Protein AF-0000000082330454 (afdb_homodimer)

Nearest PDB structures (foldseek):
  5wzf-assembly1_A  TM=9.463E-01  e=2.659E-10  Mycobacterium tuberculosis H37Rv
  5wz4-assembly1_B  TM=9.262E-01  e=2.659E-10  Mycobacterium tuberculosis H37Rv
  5x3t-assembly1_H  TM=8.405E-01  e=4.687E-08  Mycobacterium tuberculosis H37Rv
  1w8i-assembly1_A-2  TM=8.345E-01  e=9.159E-07  Archaeoglobus fulgidus DSM 4304
  5ecw-assembly1_B  TM=6.532E-01  e=2.114E-02  Shigella flexneri

Sequence (300 aa):
MSELGATPLFVDTGAFYAYYDESASRHDRAAAVFDAIASEGVQYRPLYTTTHVLAELSTLLARKRDHETAVRGLRRIRNSSAFSIVRPTEDEFEVACRQFERYDDREITLVDHLTAVLADERATDHVFAFDTDFQTLGFTLVPRDVDIDVMSELGATPLFVDTGAFYAYYDESASRHDRAAAVFDAIASEGVQYRPLYTTTHVLAELSTLLARKRDHETAVRGLRRIRNSSAFSIVRPTEDEFEVACRQFERYDDREITLVDHLTAVLADERATDHVFAFDTDFQTLGFTLVPRDVDIDV

Secondary structure (DSSP, 8-state):
-----PEEEEE-HHHHHHHH-TTSTTHHHHHHHHHHHHTTSS-EEEEEEEHHHHHHHHHHHHHHT-HHHHHHHHHHHHH-TTEEEE---HHHHHHHHHHHHH---TTS-HHHHHHHHHHHHTT--EEE-SSTHHHHTTPEEETTTS----/-----PEEEEE-HHHHHHHH-TTSTTHHHHHHHHHHHHTTSS-EEEEEEEHHHHHHHHHHHHHHT-HHHHHHHHHHHHH-TTEEEE---HHHHHHHHHHHHH---TTS-HHHHHHHHHHHHTT--EEE-SSTHHHHTTPEEETTTS----

Radius of gyration: 20.24 Å; Cα contacts (8 Å, |Δi|>4): 467; chains: 2; bounding box: 40×73×52 Å

Solvent-accessible surface area (backbone atoms only — not comparable to full-atom values): 16155 Å² total; per-residue (Å²): 124,80,80,78,62,57,41,40,30,36,50,40,41,59,32,52,45,20,44,69,35,76,82,39,94,48,11,69,62,35,43,39,52,52,50,32,40,74,70,62,72,37,60,60,31,58,32,33,35,35,58,65,39,52,44,52,33,37,45,50,32,33,71,77,68,31,58,68,57,17,44,51,51,52,50,53,53,74,69,33,87,61,44,46,75,44,72,75,48,74,67,51,46,50,53,12,53,52,48,42,60,72,45,88,44,88,84,55,41,48,64,54,37,34,50,49,47,55,28,55,76,63,76,28,55,34,34,30,36,78,66,65,57,50,44,77,73,71,34,46,33,36,59,80,73,44,91,58,100,104,124,81,81,77,63,57,40,40,29,35,51,38,40,59,32,52,46,20,43,70,34,75,82,38,94,48,12,69,60,35,43,40,51,52,48,32,41,72,70,62,72,37,60,60,30,59,32,30,35,34,59,67,39,52,43,51,33,37,46,50,34,34,71,75,69,30,58,68,57,18,43,50,50,52,50,53,52,72,70,32,87,64,44,46,74,42,70,77,47,73,66,49,46,51,53,13,51,51,48,43,59,70,45,88,44,89,85,54,41,48,66,55,37,34,52,50,47,54,28,55,76,63,75,28,54,34,32,31,37,79,66,64,57,50,45,77,74,72,31,44,32,36,60,82,71,45,92,58,101,103

Foldseek 3Di:
DPPPAAAEEEEALALLLLCLVVPRPCNVVSVLQVVCCVVVVHRHPQYEYEPVRLVVNLVCCCVVPRNVSNVVSSCCQVVDPSYDYDYDDPVLLVQLVVVVVVDPDPVQDSSNSSSVSVCVVVVHQEYAHDDCNSVVVVGQYPPPRDDDVD/DPPPAAAEEEEALALLLLCLVCPRPCNVVSVLQVVCCVVVVHRHPQYEYEPVRLVVNLVCCCVVPRNVSNVVSSCCQVVDPSYDYDYDDPVLLVQLVVVPVVDPDPVQDSSNSSSLSVCVVVVHQEYAHDDCNSVVVVGQYPPPRDDDVD

Organism: NCBI:txid2816475

pLDDT: mean 93.98, std 10.71, range [32.88, 98.94]

Structure (mmCIF, N/CA/C/O backbone):
data_AF-0000000082330454-model_v1
#
loop_
_entity.id
_entity.type
_entity.pdbx_description
1 polymer 'Type II toxin-antitoxin system VapC family toxin'
#
loop_
_atom_site.group_PDB
_atom_site.id
_atom_site.type_symbol
_atom_site.label_atom_id
_atom_site.label_alt_id
_atom_site.label_comp_id
_atom_site.label_asym_id
_atom_site.label_entity_id
_atom_site.label_seq_id
_atom_site.pdbx_PDB_ins_code
_atom_site.Cartn_x
_atom_site.Cartn_y
_atom_site.Cartn_z
_atom_site.occupancy
_atom_site.B_iso_or_equiv
_atom_site.auth_seq_id
_atom_site.auth_comp_id
_atom_site.auth_asym_id
_atom_site.auth_atom_id
_atom_site.pdbx_PDB_model_num
ATOM 1 N N . MET A 1 1 ? 8.766 42.094 1.706 1 32.91 1 MET A N 1
ATOM 2 C CA . MET A 1 1 ? 7.98 41.25 2.596 1 32.91 1 MET A CA 1
ATOM 3 C C . MET A 1 1 ? 8.047 39.781 2.16 1 32.91 1 MET A C 1
ATOM 5 O O . MET A 1 1 ? 7.656 39.438 1.042 1 32.91 1 MET A O 1
ATOM 9 N N . SER A 1 2 ? 8.977 39 2.352 1 38 2 SER A N 1
ATOM 10 C CA . SER A 1 2 ? 9.461 37.844 1.612 1 38 2 SER A CA 1
ATOM 11 C C . SER A 1 2 ? 8.312 36.906 1.24 1 38 2 SER A C 1
ATOM 13 O O . SER A 1 2 ? 7.5 36.531 2.092 1 38 2 SER A O 1
ATOM 15 N N . GLU A 1 3 ? 7.461 37.031 0.218 1 40.47 3 GLU A N 1
ATOM 16 C CA . GLU A 1 3 ? 6.168 36.5 -0.203 1 40.47 3 GLU A CA 1
ATOM 17 C C . GLU A 1 3 ? 5.996 35.031 0.226 1 40.47 3 GLU A C 1
ATOM 19 O O . GLU A 1 3 ? 6.582 34.125 -0.378 1 40.47 3 GLU A O 1
ATOM 24 N N . LEU A 1 4 ? 6.258 34.562 1.514 1 48.44 4 LEU A N 1
ATOM 25 C CA . LEU A 1 4 ? 6.586 33.312 2.166 1 48.44 4 LEU A CA 1
ATOM 26 C C . LEU A 1 4 ? 5.629 32.219 1.725 1 48.44 4 LEU A C 1
ATOM 28 O O . LEU A 1 4 ? 4.441 32.25 2.051 1 48.44 4 LEU A O 1
ATOM 32 N N . 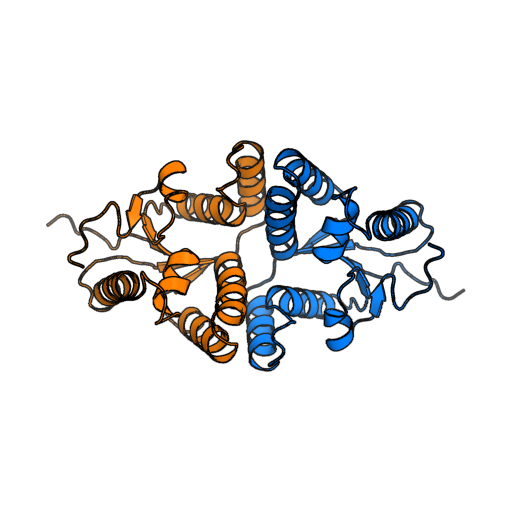GLY A 1 5 ? 5.609 31.891 0.44 1 68.81 5 GLY A N 1
ATOM 33 C CA . GLY A 1 5 ? 4.727 31.016 -0.311 1 68.81 5 GLY A CA 1
ATOM 34 C C . GLY A 1 5 ? 4.363 29.75 0.438 1 68.81 5 GLY A C 1
ATOM 35 O O . GLY A 1 5 ? 4.953 29.438 1.48 1 68.81 5 GLY A O 1
ATOM 36 N N . ALA A 1 6 ? 3.158 29.25 0.178 1 88.88 6 ALA A N 1
ATOM 37 C CA . ALA A 1 6 ? 2.645 28.047 0.817 1 88.88 6 ALA A CA 1
ATOM 38 C C . ALA A 1 6 ? 3.68 26.922 0.779 1 88.88 6 ALA A C 1
ATOM 40 O O . ALA A 1 6 ? 4.473 26.828 -0.16 1 88.88 6 ALA A O 1
ATOM 41 N N . THR A 1 7 ? 3.973 26.391 1.943 1 95 7 THR A N 1
ATOM 42 C CA . THR A 1 7 ? 4.906 25.281 2.102 1 95 7 THR A CA 1
ATOM 43 C C . THR A 1 7 ? 4.215 23.953 1.815 1 95 7 THR A C 1
ATOM 45 O O . THR A 1 7 ? 3.191 23.641 2.424 1 95 7 THR A O 1
ATOM 48 N N . PRO A 1 8 ? 4.742 23.203 0.806 1 97.69 8 PRO A N 1
ATOM 49 C CA . PRO A 1 8 ? 4.145 21.891 0.58 1 97.69 8 PRO A CA 1
ATOM 50 C C . PRO A 1 8 ? 4.328 20.953 1.769 1 97.69 8 PRO A C 1
ATOM 52 O O . PRO A 1 8 ? 5.316 21.047 2.498 1 97.69 8 PRO A O 1
ATOM 55 N N . LEU A 1 9 ? 3.369 20.062 1.979 1 98.5 9 LEU A N 1
ATOM 56 C CA . LEU A 1 9 ? 3.338 19.156 3.119 1 98.5 9 LEU A CA 1
ATOM 57 C C . LEU A 1 9 ? 2.852 17.766 2.699 1 98.5 9 LEU A C 1
ATOM 59 O O . LEU A 1 9 ? 1.809 17.641 2.051 1 98.5 9 LEU A O 1
ATOM 63 N N . PHE A 1 10 ? 3.627 16.766 3 1 98.88 10 PHE A N 1
ATOM 64 C CA . PHE A 1 10 ? 3.129 15.406 2.865 1 98.88 10 PHE A CA 1
ATOM 65 C C . PHE A 1 10 ? 2.48 14.93 4.16 1 98.88 10 PHE A C 1
ATOM 67 O O . PHE A 1 10 ? 2.99 15.203 5.25 1 98.88 10 PHE A O 1
ATOM 74 N N . VAL A 1 11 ? 1.367 14.266 4.074 1 98.88 11 VAL A N 1
ATOM 75 C CA . VAL A 1 11 ? 0.656 13.734 5.234 1 98.88 11 VAL A CA 1
ATOM 76 C C . VAL A 1 11 ? 0.749 12.211 5.242 1 98.88 11 VAL A C 1
ATOM 78 O O . VAL A 1 11 ? 0.395 11.555 4.262 1 98.88 11 VAL A O 1
ATOM 81 N N . ASP A 1 12 ? 1.249 11.688 6.316 1 98.62 12 ASP A N 1
ATOM 82 C CA . ASP A 1 12 ? 1.503 10.258 6.465 1 98.62 12 ASP A CA 1
ATOM 83 C C . ASP A 1 12 ? 0.289 9.539 7.051 1 98.62 12 ASP A C 1
ATOM 85 O O . ASP A 1 12 ? -0.668 10.188 7.484 1 98.62 12 ASP A O 1
ATOM 89 N N . THR A 1 13 ? 0.336 8.219 7.031 1 98.69 13 THR A N 1
ATOM 90 C CA . THR A 1 13 ? -0.744 7.371 7.527 1 98.69 13 THR A CA 1
ATOM 91 C C . THR A 1 13 ? -1.061 7.699 8.984 1 98.69 13 THR A C 1
ATOM 93 O O . THR A 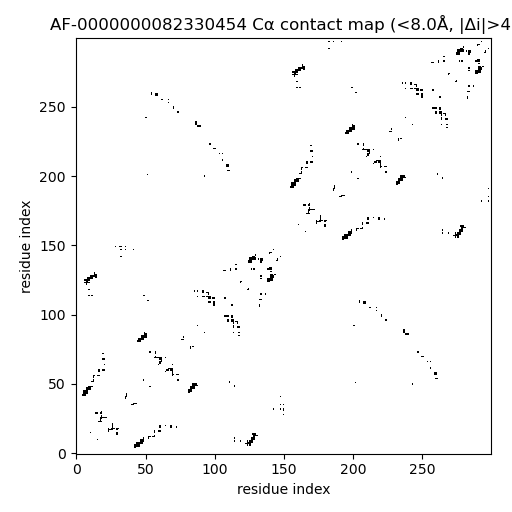1 13 ? -2.229 7.82 9.359 1 98.69 13 THR A O 1
ATOM 96 N N . GLY A 1 14 ? -0.052 7.867 9.797 1 98.19 14 GLY A N 1
ATOM 97 C CA . GLY A 1 14 ? -0.249 8.086 11.227 1 98.19 14 GLY A CA 1
ATOM 98 C C . GLY A 1 14 ? -0.996 9.367 11.531 1 98.19 14 GLY A C 1
ATOM 99 O O . GLY A 1 14 ? -1.793 9.422 12.469 1 98.19 14 GLY A O 1
ATOM 100 N N . ALA A 1 15 ? -0.695 10.398 10.805 1 98.56 15 ALA A N 1
ATOM 101 C CA . ALA A 1 15 ? -1.389 11.672 10.984 1 98.56 15 ALA A CA 1
ATOM 102 C C . ALA A 1 15 ? -2.873 11.539 10.648 1 98.56 15 ALA A C 1
ATOM 104 O O . ALA A 1 15 ? -3.729 12.008 11.406 1 98.56 15 ALA A O 1
ATOM 105 N N . PHE A 1 16 ? -3.162 10.898 9.523 1 98.81 16 PHE A N 1
ATOM 106 C CA . PHE A 1 16 ? -4.551 10.672 9.141 1 98.81 16 PHE A CA 1
ATOM 107 C C . PHE A 1 16 ? -5.262 9.805 10.172 1 98.81 16 PHE A C 1
ATOM 109 O O . PHE A 1 16 ? -6.383 10.117 10.578 1 98.81 16 PHE A O 1
ATOM 116 N N . 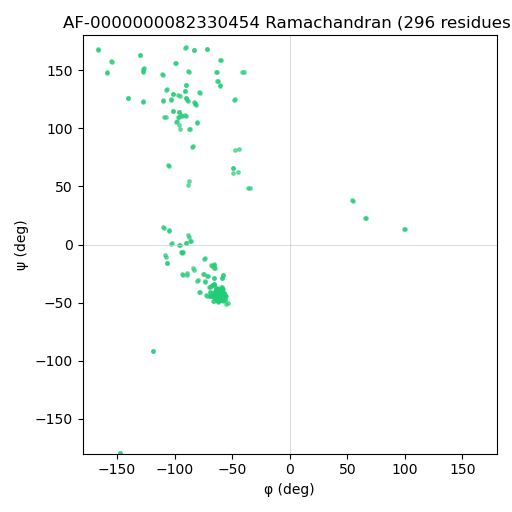TYR A 1 17 ? -4.609 8.688 10.555 1 98.75 17 TYR A N 1
ATOM 117 C CA . TYR A 1 17 ? -5.211 7.77 11.516 1 98.75 17 TYR A CA 1
ATOM 118 C C . TYR A 1 17 ? -5.562 8.492 12.805 1 98.75 17 TYR A C 1
ATOM 120 O O . TYR A 1 17 ? -6.668 8.336 13.336 1 98.75 17 TYR A O 1
ATOM 128 N N . ALA A 1 18 ? -4.609 9.289 13.312 1 98.5 18 ALA A N 1
ATOM 129 C CA . ALA A 1 18 ? -4.84 10.047 14.539 1 98.5 18 ALA A CA 1
ATOM 130 C C . ALA A 1 18 ? -6.031 10.992 14.383 1 98.5 18 ALA A C 1
ATOM 132 O O . ALA A 1 18 ? -6.789 11.203 15.328 1 98.5 18 ALA A O 1
ATOM 133 N N . TYR A 1 19 ? -6.195 11.555 13.242 1 98.62 19 TYR A N 1
ATOM 134 C CA . TYR A 1 19 ? -7.273 12.5 12.992 1 98.62 19 TYR A CA 1
ATOM 135 C C . TYR A 1 19 ? -8.617 11.781 12.93 1 98.62 19 TYR A C 1
ATOM 137 O O . TYR A 1 19 ? -9.586 12.211 13.57 1 98.62 19 TYR A O 1
ATOM 145 N N . TYR A 1 20 ? -8.695 10.641 12.242 1 98.44 20 TYR A N 1
ATOM 146 C CA . TYR A 1 20 ? -9.984 10.016 11.953 1 98.44 20 TYR A CA 1
ATOM 147 C C . TYR A 1 20 ? -10.391 9.055 13.062 1 98.44 20 TYR A C 1
ATOM 149 O O . TYR A 1 20 ? -11.562 8.688 13.18 1 98.44 20 TYR A O 1
ATOM 157 N N . ASP A 1 21 ? -9.406 8.539 13.789 1 97.94 21 ASP A N 1
ATOM 158 C CA . ASP A 1 21 ? -9.742 7.777 14.984 1 97.94 21 ASP A CA 1
ATOM 159 C C . ASP A 1 21 ? -9.875 8.695 16.203 1 97.94 21 ASP A C 1
ATOM 161 O O . ASP A 1 21 ? -8.898 8.953 16.906 1 97.94 21 ASP A O 1
ATOM 165 N N . GLU A 1 22 ? -11.023 9.023 16.547 1 96.62 22 GLU A N 1
ATOM 166 C CA . GLU A 1 22 ? -11.305 10 17.594 1 96.62 22 GLU A CA 1
ATOM 167 C C . GLU A 1 22 ? -10.844 9.484 18.969 1 96.62 22 GLU A C 1
ATOM 169 O O . GLU A 1 22 ? -10.703 10.258 19.906 1 96.62 22 GLU A O 1
ATOM 174 N N . SER A 1 23 ? -10.617 8.195 19.062 1 96.31 23 SER A N 1
ATOM 175 C CA . SER A 1 23 ? -10.195 7.617 20.344 1 96.31 23 SER A CA 1
ATOM 176 C C . SER A 1 23 ? -8.672 7.543 20.422 1 96.31 23 SER A C 1
ATOM 178 O O . SER A 1 23 ? -8.125 7.164 21.469 1 96.31 23 SER A O 1
ATOM 180 N N . ALA A 1 24 ? -8.023 7.863 19.328 1 95.31 24 ALA A N 1
ATOM 181 C CA . ALA A 1 24 ? -6.559 7.84 19.312 1 95.31 24 ALA A CA 1
ATOM 182 C C . ALA A 1 24 ? -5.984 8.852 20.297 1 95.31 24 ALA A C 1
ATOM 184 O O . ALA A 1 24 ? -6.512 9.953 20.453 1 95.31 24 ALA A O 1
ATOM 185 N N . SER A 1 25 ? -4.93 8.539 21 1 95.69 25 SER A N 1
ATOM 186 C CA . SER A 1 25 ? -4.289 9.391 22 1 95.69 25 SER A CA 1
ATOM 187 C C . SER A 1 25 ? -3.85 10.719 21.391 1 95.69 25 SER A C 1
ATOM 189 O O . SER A 1 25 ? -3.801 11.734 22.078 1 95.69 25 SER A O 1
ATOM 191 N N . ARG A 1 26 ? -3.586 10.719 20.078 1 96.5 26 ARG A N 1
ATOM 192 C CA . ARG A 1 26 ? -3.078 11.93 19.438 1 96.5 26 ARG A CA 1
ATOM 193 C C . ARG A 1 26 ? -4.168 12.609 18.609 1 96.5 26 ARG A C 1
ATOM 195 O O . ARG A 1 26 ? -3.877 13.477 17.781 1 96.5 26 ARG A O 1
ATOM 202 N N . HIS A 1 27 ? -5.359 12.234 18.75 1 98.12 27 HIS A N 1
ATOM 203 C CA . HIS A 1 27 ? -6.449 12.781 17.953 1 98.12 27 HIS A CA 1
ATOM 204 C C . HIS A 1 27 ? -6.504 14.305 18.062 1 98.12 27 HIS A C 1
ATOM 206 O O . HIS A 1 27 ? -6.551 15 17.047 1 98.12 27 HIS A O 1
ATOM 212 N N . ASP A 1 28 ? -6.5 14.805 19.297 1 97.25 28 ASP A N 1
ATOM 213 C CA . ASP A 1 28 ? -6.637 16.25 19.5 1 97.25 28 ASP A CA 1
ATOM 214 C C . ASP A 1 28 ? -5.504 17.016 18.828 1 97.25 28 ASP A C 1
ATOM 216 O O . ASP A 1 28 ? -5.73 18.078 18.25 1 97.25 28 ASP A O 1
ATOM 220 N N . ARG A 1 29 ? -4.32 16.453 18.906 1 96.62 29 ARG A N 1
ATOM 221 C CA . ARG A 1 29 ? -3.17 17.109 18.297 1 96.62 29 ARG A CA 1
ATOM 222 C C . ARG A 1 29 ? -3.279 17.094 16.781 1 96.62 29 ARG A C 1
ATOM 224 O O . ARG A 1 29 ? -3.002 18.094 16.125 1 96.62 29 ARG A O 1
ATOM 231 N N . ALA A 1 30 ? -3.652 15.992 16.188 1 98.06 30 ALA A N 1
ATOM 232 C CA . ALA A 1 30 ? -3.834 15.891 14.734 1 98.06 30 ALA A CA 1
ATOM 233 C C . ALA A 1 30 ? -4.918 16.844 14.25 1 98.06 30 ALA A C 1
ATOM 235 O O . ALA A 1 30 ? -4.742 17.531 13.242 1 98.06 30 ALA A O 1
ATOM 236 N N . ALA A 1 31 ? -6.027 16.922 14.977 1 97.75 31 ALA A N 1
ATOM 237 C CA . ALA A 1 31 ? -7.141 17.797 14.625 1 97.75 31 ALA A CA 1
ATOM 238 C C . ALA A 1 31 ? -6.715 19.266 14.648 1 97.75 31 ALA A C 1
ATOM 240 O O . ALA A 1 31 ? -7.086 20.031 13.773 1 97.75 31 ALA A O 1
ATOM 241 N N . ALA A 1 32 ? -5.988 19.609 15.617 1 96.75 32 ALA A N 1
ATOM 242 C CA . ALA A 1 32 ? -5.516 20.984 15.758 1 96.75 32 ALA A CA 1
ATOM 243 C C . ALA A 1 32 ? -4.648 21.391 14.57 1 96.75 32 ALA A C 1
ATOM 245 O O . ALA A 1 32 ? -4.742 22.516 14.07 1 96.75 32 ALA A O 1
ATOM 246 N N . VAL A 1 33 ? -3.783 20.469 14.094 1 97.12 33 VAL A N 1
ATOM 247 C CA . VAL A 1 33 ? -2.914 20.75 12.953 1 97.12 33 VAL A CA 1
ATOM 248 C C . VAL A 1 33 ? -3.756 20.938 11.695 1 97.12 33 VAL A C 1
ATOM 250 O O . VAL A 1 33 ? -3.59 21.922 10.961 1 97.12 33 VAL A O 1
ATOM 253 N N . PHE A 1 34 ? -4.676 20.031 11.453 1 97.12 34 PHE A N 1
ATOM 254 C CA . PHE A 1 34 ? -5.52 20.125 10.266 1 97.12 34 PHE A CA 1
ATOM 255 C C . PHE A 1 34 ? -6.391 21.375 10.32 1 97.12 34 PHE A C 1
ATOM 257 O O . PHE A 1 34 ? -6.633 22.016 9.297 1 97.12 34 PHE A O 1
ATOM 264 N N . ASP A 1 35 ? -6.883 21.703 11.531 1 95.38 35 ASP A N 1
ATOM 265 C CA . ASP A 1 35 ? -7.684 22.906 11.703 1 95.38 35 ASP A CA 1
ATOM 266 C C . ASP A 1 35 ? -6.859 24.156 11.398 1 95.38 35 ASP A C 1
ATOM 268 O O . ASP A 1 35 ? -7.355 25.109 10.781 1 95.38 35 ASP A O 1
ATOM 272 N N . ALA A 1 36 ? -5.656 24.156 11.875 1 94.69 36 ALA A N 1
ATOM 273 C CA . ALA A 1 36 ? -4.766 25.281 11.609 1 94.69 36 ALA A CA 1
ATOM 274 C C . ALA A 1 36 ? -4.496 25.438 10.117 1 94.69 36 ALA A C 1
ATOM 276 O O . ALA A 1 36 ? -4.43 26.547 9.602 1 94.69 36 ALA A O 1
ATOM 277 N N . ILE A 1 37 ? -4.32 24.328 9.438 1 94.5 37 ILE A N 1
ATOM 278 C CA . ILE A 1 37 ? -4.098 24.344 7.992 1 94.5 37 ILE A CA 1
ATOM 279 C C . ILE A 1 37 ? -5.344 24.859 7.281 1 94.5 37 ILE A C 1
ATOM 281 O O . ILE A 1 37 ? -5.25 25.719 6.406 1 94.5 37 ILE A O 1
ATOM 285 N N . ALA A 1 38 ? -6.484 24.391 7.668 1 92.88 38 ALA A N 1
ATOM 286 C CA . ALA A 1 38 ? -7.75 24.703 7.016 1 92.88 38 ALA A CA 1
ATOM 287 C C . ALA A 1 38 ? -8.117 26.172 7.23 1 92.88 38 ALA A C 1
ATOM 289 O O . ALA A 1 38 ? -8.695 26.812 6.344 1 92.88 38 ALA A O 1
ATOM 290 N N . SER A 1 39 ? -7.809 26.719 8.359 1 89.94 39 SER A N 1
ATOM 291 C CA . SER A 1 39 ? -8.164 28.078 8.711 1 89.94 39 SER A CA 1
ATOM 292 C C . SER A 1 39 ? -7.125 29.078 8.195 1 89.94 39 SER A C 1
ATOM 294 O O . SER A 1 39 ? -7.23 30.281 8.445 1 89.94 39 SER A O 1
ATOM 296 N N . GLU A 1 40 ? -6.184 28.594 7.523 1 82.69 40 GLU A N 1
ATOM 297 C CA . GLU A 1 40 ? -5.098 29.406 6.973 1 82.69 40 GLU A CA 1
ATOM 298 C C . GLU A 1 40 ? -4.25 30.016 8.086 1 82.69 40 GLU A C 1
ATOM 300 O O . GLU A 1 40 ? -3.617 31.047 7.887 1 82.69 40 GLU A O 1
ATOM 305 N N . GLY A 1 41 ? -4.34 29.344 9.227 1 80.38 41 GLY A N 1
ATOM 306 C CA . GLY A 1 41 ? -3.418 29.703 10.289 1 80.38 41 GLY A CA 1
ATOM 307 C C . GLY A 1 41 ? -1.972 29.391 9.961 1 80.38 41 GLY A C 1
ATOM 308 O O . GLY A 1 41 ? -1.056 30.031 10.477 1 80.38 41 GLY A O 1
ATOM 309 N N . VAL A 1 42 ? -1.817 28.312 9.258 1 84.69 42 VAL A N 1
ATOM 310 C CA . VAL A 1 42 ? -0.527 27.953 8.68 1 84.69 42 VAL A CA 1
ATOM 311 C C . VAL A 1 42 ? -0.68 27.703 7.18 1 84.69 42 VAL A C 1
ATOM 313 O O . VAL A 1 42 ? -1.73 27.234 6.727 1 84.69 42 VAL A O 1
ATOM 316 N N . GLN A 1 43 ? 0.438 27.969 6.527 1 90.56 43 GLN A N 1
ATOM 317 C CA . GLN A 1 43 ? 0.33 27.953 5.07 1 90.56 43 GLN A CA 1
ATOM 318 C C . GLN A 1 43 ? 0.979 26.688 4.488 1 90.56 43 GLN A C 1
ATOM 320 O O . GLN A 1 43 ? 1.968 26.781 3.758 1 90.56 43 GLN A O 1
ATOM 325 N N . TYR A 1 44 ? 0.359 25.594 4.762 1 94.75 44 TYR A N 1
ATOM 326 C CA . TYR A 1 44 ? 0.775 24.359 4.117 1 94.75 44 TYR A CA 1
ATOM 327 C C . TYR A 1 44 ? -0.094 24.062 2.902 1 94.75 44 TYR A C 1
ATOM 329 O O . TYR A 1 44 ? -1.277 23.75 3.041 1 94.75 44 TYR A O 1
ATOM 337 N N . ARG A 1 45 ? 0.625 24.234 1.81 1 94.62 45 ARG A N 1
ATOM 338 C CA . ARG A 1 45 ? 0.007 23.969 0.516 1 94.62 45 ARG A CA 1
ATOM 339 C C . ARG A 1 45 ? 1.064 23.703 -0.551 1 94.62 45 ARG A C 1
ATOM 341 O O . ARG A 1 45 ? 2.143 24.297 -0.524 1 94.62 45 ARG A O 1
ATOM 348 N N . PRO A 1 46 ? 0.698 22.891 -1.432 1 95.56 46 PRO A N 1
ATOM 349 C CA . PRO A 1 46 ? -0.349 21.859 -1.429 1 95.56 46 PRO A CA 1
ATOM 350 C C . PRO A 1 46 ? -0.136 20.797 -0.35 1 95.56 46 PRO A C 1
ATOM 352 O O . PRO A 1 46 ? 0.964 20.688 0.195 1 95.56 46 PRO A O 1
ATOM 355 N N . LEU A 1 47 ? -1.222 20.109 0.015 1 98.25 47 LEU A N 1
ATOM 356 C CA . LEU A 1 47 ? -1.137 18.891 0.811 1 98.25 47 LEU A CA 1
ATOM 357 C C . LEU A 1 47 ? -1.019 17.656 -0.087 1 98.25 47 LEU A C 1
ATOM 359 O O . LEU A 1 47 ? -1.818 17.484 -1.008 1 98.25 47 LEU A O 1
ATOM 363 N N . TYR A 1 48 ? 0.019 16.859 0.181 1 98.81 48 TYR A N 1
ATOM 364 C CA . TYR A 1 48 ? 0.24 15.633 -0.586 1 98.81 48 TYR A CA 1
ATOM 365 C C . TYR A 1 48 ? -0.014 14.398 0.269 1 98.81 48 TYR A C 1
ATOM 367 O O . TYR A 1 48 ? 0.204 14.422 1.482 1 98.81 48 TYR A O 1
ATOM 375 N N . THR A 1 49 ? -0.465 13.43 -0.28 1 98.81 49 THR A N 1
ATOM 376 C CA . THR A 1 49 ? -0.422 12.062 0.21 1 98.81 49 THR A CA 1
ATOM 377 C C . THR A 1 49 ? -0.319 11.0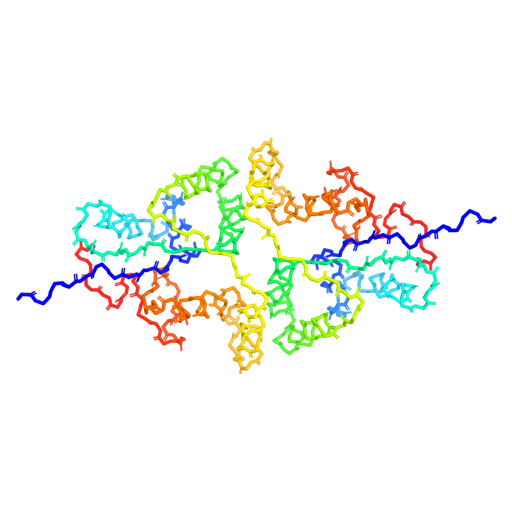78 -0.951 1 98.81 49 THR A C 1
ATOM 379 O O . THR A 1 49 ? -0.13 11.477 -2.1 1 98.81 49 THR A O 1
ATOM 382 N N . THR A 1 50 ? -0.279 9.805 -0.674 1 98.88 50 THR A N 1
ATOM 383 C CA . THR A 1 50 ? -0.077 8.836 -1.74 1 98.88 50 THR A CA 1
ATOM 384 C C . THR A 1 50 ? -1.127 7.727 -1.667 1 98.88 50 THR A C 1
ATOM 386 O O . THR A 1 50 ? -1.75 7.523 -0.624 1 98.88 50 THR A O 1
ATOM 389 N N . THR A 1 51 ? -1.265 7.008 -2.746 1 98.88 51 THR A N 1
ATOM 390 C CA . THR A 1 51 ? -2.203 5.891 -2.781 1 98.88 51 THR A CA 1
ATOM 391 C C . THR A 1 51 ? -1.769 4.789 -1.818 1 98.88 51 THR A C 1
ATOM 393 O O . THR A 1 51 ? -2.607 4.082 -1.256 1 98.88 51 THR A O 1
ATOM 396 N N . HIS A 1 52 ? -0.457 4.656 -1.559 1 98.94 52 HIS A N 1
ATOM 397 C CA . HIS A 1 52 ? 0.021 3.674 -0.594 1 98.94 52 HIS A CA 1
ATOM 398 C C . HIS A 1 52 ? -0.368 4.062 0.829 1 98.94 52 HIS A C 1
ATOM 400 O O . HIS A 1 52 ? -0.771 3.211 1.622 1 98.94 52 HIS A O 1
ATOM 406 N N . VAL A 1 53 ? -0.258 5.359 1.15 1 98.88 53 VAL A N 1
ATOM 407 C CA . VAL A 1 53 ? -0.646 5.859 2.465 1 98.88 53 VAL A CA 1
ATOM 408 C C . VAL A 1 53 ? -2.145 5.656 2.674 1 98.88 53 VAL A C 1
ATOM 410 O O . VAL A 1 53 ? -2.578 5.242 3.752 1 98.88 53 VAL A O 1
ATOM 413 N N . LEU A 1 54 ? -2.926 5.879 1.632 1 98.94 54 LEU A N 1
ATOM 414 C CA . LEU A 1 54 ? -4.371 5.734 1.747 1 98.94 54 LEU A CA 1
ATOM 415 C C . LEU A 1 54 ? -4.762 4.27 1.918 1 98.94 54 LEU A C 1
ATOM 417 O O . LEU A 1 54 ? -5.711 3.955 2.637 1 98.94 54 LEU A O 1
ATOM 421 N N . ALA A 1 55 ? -4.031 3.359 1.241 1 98.81 55 ALA A N 1
ATOM 422 C CA . ALA A 1 55 ? -4.289 1.933 1.42 1 98.81 55 ALA A CA 1
ATOM 423 C C . ALA A 1 55 ? -3.99 1.497 2.852 1 98.81 55 ALA A C 1
ATOM 425 O O . ALA A 1 55 ? -4.77 0.76 3.459 1 98.81 55 ALA A O 1
ATOM 426 N N . GLU A 1 56 ? -2.889 1.979 3.428 1 98.56 56 GLU A N 1
ATOM 427 C CA . GLU A 1 56 ? -2.551 1.694 4.82 1 98.56 56 GLU A CA 1
ATOM 428 C C . GLU A 1 56 ? -3.602 2.258 5.77 1 98.56 56 GLU A C 1
ATOM 430 O O . GLU A 1 56 ? -4.008 1.589 6.723 1 98.56 56 GLU A O 1
ATOM 435 N N . LEU A 1 57 ? -4.027 3.449 5.523 1 98.69 57 LEU A N 1
ATOM 436 C CA . LEU A 1 57 ? -5.012 4.121 6.363 1 98.69 57 LEU A CA 1
ATOM 437 C C . LEU A 1 57 ? -6.316 3.33 6.418 1 98.69 57 LEU A C 1
ATOM 439 O O . LEU A 1 57 ? -6.879 3.125 7.496 1 98.69 57 LEU A O 1
ATOM 443 N N . SER A 1 58 ? -6.777 2.922 5.234 1 98.25 58 SER A N 1
ATOM 444 C CA . SER A 1 58 ? -8.039 2.201 5.148 1 98.25 58 SER A CA 1
ATOM 445 C C . SER A 1 58 ? -8.008 0.925 5.984 1 98.25 58 SER A C 1
ATOM 447 O O . SER A 1 58 ? -8.953 0.632 6.719 1 98.25 58 SER A O 1
ATOM 449 N N . THR A 1 59 ? -6.914 0.197 5.871 1 97.06 59 THR A N 1
ATOM 450 C CA . THR A 1 59 ? -6.766 -1.047 6.621 1 97.06 59 THR A CA 1
ATOM 451 C C . THR A 1 59 ? -6.691 -0.77 8.117 1 97.06 59 THR A C 1
ATOM 453 O O . THR A 1 59 ? -7.332 -1.46 8.914 1 97.06 59 THR A O 1
ATOM 456 N N . LEU A 1 60 ? -5.918 0.208 8.5 1 97.12 60 LEU A N 1
ATOM 457 C CA . LEU A 1 60 ? -5.73 0.551 9.906 1 97.12 60 LEU A CA 1
ATOM 458 C C . LEU A 1 60 ? -7.047 0.985 10.539 1 97.12 60 LEU A C 1
ATOM 460 O O . LEU A 1 60 ? -7.398 0.52 11.625 1 97.12 60 LEU A O 1
ATOM 464 N N . LEU A 1 61 ? -7.781 1.899 9.891 1 97.81 61 LEU A N 1
ATOM 465 C CA . LEU A 1 61 ? -9.055 2.381 10.414 1 97.81 61 LEU A CA 1
ATOM 466 C C . LEU A 1 61 ? -10.078 1.253 10.477 1 97.81 61 LEU A C 1
ATOM 468 O O . LEU A 1 61 ? -10.828 1.142 11.453 1 97.81 61 LEU A O 1
ATOM 472 N N . ALA A 1 62 ? -10.094 0.412 9.398 1 96.88 62 ALA A N 1
ATOM 473 C CA . ALA A 1 62 ? -11.055 -0.691 9.391 1 96.88 62 ALA A CA 1
ATOM 474 C C . ALA A 1 62 ? -10.789 -1.663 10.531 1 96.88 62 ALA A C 1
ATOM 476 O O . ALA A 1 62 ? -11.719 -2.16 11.164 1 96.88 62 ALA A O 1
ATOM 477 N N . ARG A 1 63 ? -9.555 -1.921 10.82 1 95.25 63 ARG A N 1
ATOM 478 C CA . ARG A 1 63 ? -9.164 -2.904 11.828 1 95.25 63 ARG A CA 1
ATOM 479 C C . ARG A 1 63 ? -9.312 -2.334 13.234 1 95.25 63 ARG A C 1
ATOM 481 O O . ARG A 1 63 ? -9.766 -3.031 14.148 1 95.25 63 ARG A O 1
ATOM 488 N N . LYS A 1 64 ? -8.953 -1.098 13.453 1 96.44 64 LYS A N 1
ATOM 489 C CA . LYS A 1 64 ? -8.867 -0.529 14.797 1 96.44 64 LYS A CA 1
ATOM 490 C C . LYS A 1 64 ? -10.172 0.165 15.188 1 96.44 64 LYS A C 1
ATOM 492 O O . LYS A 1 64 ? -10.445 0.358 16.375 1 96.44 64 LYS A O 1
ATOM 497 N N . ARG A 1 65 ? -10.914 0.618 14.211 1 96.12 65 ARG A N 1
ATOM 498 C CA . ARG A 1 65 ? -12.211 1.249 14.469 1 96.12 65 ARG A CA 1
ATOM 499 C C . ARG A 1 65 ? -13.336 0.47 13.805 1 96.12 65 ARG A C 1
ATOM 501 O O . ARG A 1 65 ? -13.773 -0.566 14.312 1 96.12 65 ARG A O 1
ATOM 508 N N . ASP A 1 66 ? -13.664 0.844 12.578 1 96 66 ASP A N 1
ATOM 509 C CA . ASP A 1 66 ? -14.688 0.143 11.812 1 96 66 ASP A CA 1
ATOM 510 C C . ASP A 1 66 ? -14.648 0.556 10.336 1 96 66 ASP A C 1
ATOM 512 O O . ASP A 1 66 ? -13.953 1.501 9.969 1 96 66 ASP A O 1
ATOM 516 N N . HIS A 1 67 ? -15.359 -0.208 9.562 1 96.81 67 HIS A N 1
ATOM 517 C CA . HIS A 1 67 ? -15.422 0.002 8.117 1 96.81 67 HIS A CA 1
ATOM 518 C C . HIS A 1 67 ? -15.992 1.376 7.785 1 96.81 67 HIS A C 1
ATOM 520 O O . HIS A 1 67 ? -15.516 2.045 6.867 1 96.81 67 HIS A O 1
ATOM 526 N N . GLU A 1 68 ? -16.969 1.796 8.477 1 96.56 68 GLU A N 1
ATOM 527 C CA . GLU A 1 68 ? -17.609 3.084 8.219 1 96.56 68 GLU A CA 1
ATOM 528 C C . GLU A 1 68 ? -16.609 4.234 8.383 1 96.56 68 GLU A C 1
ATOM 530 O O . GLU A 1 68 ? -16.594 5.156 7.566 1 96.56 68 GLU A O 1
ATOM 535 N N . THR A 1 69 ? -15.781 4.195 9.422 1 97.38 69 THR A N 1
ATOM 536 C CA . THR A 1 69 ? -14.766 5.219 9.648 1 97.38 69 THR A CA 1
ATOM 537 C C . THR A 1 69 ? -13.734 5.223 8.531 1 97.38 69 THR A C 1
ATOM 539 O O . THR A 1 69 ? -13.312 6.285 8.07 1 97.38 69 THR A O 1
ATOM 542 N N . ALA A 1 70 ? -13.305 4.02 8.125 1 98.12 70 ALA A N 1
ATOM 543 C CA . ALA A 1 70 ? -12.344 3.893 7.027 1 98.12 70 ALA A CA 1
ATOM 544 C C . ALA A 1 70 ? -12.898 4.504 5.742 1 98.12 70 ALA A C 1
ATOM 546 O O . ALA A 1 70 ? -12.2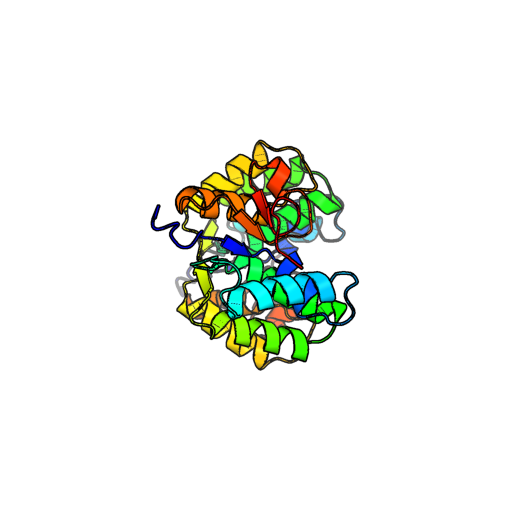11 5.273 5.066 1 98.12 70 ALA A O 1
ATOM 547 N N . VAL A 1 71 ? -14.172 4.203 5.43 1 97.81 71 VAL A N 1
ATOM 548 C CA . VAL A 1 71 ? -14.82 4.691 4.223 1 97.81 71 VAL A CA 1
ATOM 549 C C . VAL A 1 71 ? -14.938 6.215 4.273 1 97.81 71 VAL A C 1
ATOM 551 O O . VAL A 1 71 ? -14.641 6.902 3.295 1 97.81 71 VAL A O 1
ATOM 554 N N . ARG A 1 72 ? -15.344 6.73 5.367 1 97.62 72 ARG A N 1
ATOM 555 C CA . ARG A 1 72 ? -15.5 8.172 5.543 1 97.62 72 ARG A CA 1
ATOM 556 C C . ARG A 1 72 ? -14.164 8.891 5.371 1 97.62 72 ARG A C 1
ATOM 558 O O . ARG A 1 72 ? -14.086 9.906 4.68 1 97.62 72 ARG A O 1
ATOM 565 N N . GLY A 1 73 ? -13.109 8.383 6.031 1 98.19 73 GLY A N 1
ATOM 566 C CA . GLY A 1 73 ? -11.781 8.969 5.895 1 98.19 73 GLY A CA 1
ATOM 567 C C . GLY A 1 73 ? -11.289 8.992 4.461 1 98.19 73 GLY A C 1
ATOM 568 O O . GLY A 1 73 ? -10.852 10.039 3.965 1 98.19 73 GLY A O 1
ATOM 569 N N . LEU A 1 74 ? -11.398 7.875 3.779 1 98.44 74 LEU A N 1
ATOM 570 C CA . LEU A 1 74 ? -10.953 7.766 2.395 1 98.44 74 LEU A CA 1
ATOM 571 C C . LEU A 1 74 ? -11.719 8.734 1.499 1 98.44 74 LEU A C 1
ATOM 573 O O . LEU A 1 74 ? -11.125 9.43 0.678 1 98.44 74 LEU A O 1
ATOM 577 N N . ARG A 1 75 ? -12.984 8.766 1.662 1 98 75 ARG A N 1
ATOM 578 C CA . ARG A 1 75 ? -13.828 9.625 0.84 1 98 75 ARG A CA 1
ATOM 579 C C . ARG A 1 75 ? -13.492 11.094 1.05 1 98 75 ARG A C 1
ATOM 581 O O . ARG A 1 75 ? -13.398 11.859 0.087 1 98 75 ARG A O 1
ATOM 588 N N . ARG A 1 76 ? -13.328 11.492 2.25 1 98.12 76 ARG A N 1
ATOM 589 C CA . ARG A 1 76 ? -13.047 12.891 2.566 1 98.12 76 ARG A CA 1
ATOM 590 C C . ARG A 1 76 ? -11.703 13.32 1.977 1 98.12 76 ARG A C 1
ATOM 592 O O . ARG A 1 76 ? -11.594 14.414 1.419 1 98.12 76 ARG A O 1
ATOM 599 N N . ILE A 1 77 ? -10.727 12.477 2.076 1 98.5 77 ILE A N 1
ATOM 600 C CA . ILE A 1 77 ? -9.398 12.812 1.56 1 98.5 77 ILE A CA 1
ATOM 601 C C . ILE A 1 77 ? -9.438 12.859 0.034 1 98.5 77 ILE A C 1
ATOM 603 O O . ILE A 1 77 ? -8.945 13.812 -0.575 1 98.5 77 ILE A O 1
ATOM 607 N N . ARG A 1 78 ? -10.086 11.875 -0.571 1 98.25 78 ARG A N 1
ATOM 608 C CA . ARG A 1 78 ? -10.07 11.75 -2.025 1 98.25 78 ARG A CA 1
ATOM 609 C C . ARG A 1 78 ? -10.914 12.836 -2.676 1 98.25 78 ARG A C 1
ATOM 611 O O . ARG A 1 78 ? -10.641 13.25 -3.803 1 98.25 78 ARG A O 1
ATOM 618 N N . ASN A 1 79 ? -11.875 13.312 -1.978 1 97.25 79 ASN A N 1
ATOM 619 C CA . ASN A 1 79 ? -12.773 14.312 -2.547 1 97.25 79 ASN A CA 1
ATOM 620 C C . ASN A 1 79 ? -12.32 15.727 -2.215 1 97.25 79 ASN A C 1
ATOM 622 O O . ASN A 1 79 ? -12.898 16.703 -2.699 1 97.25 79 ASN A O 1
ATOM 626 N N . SER A 1 80 ? -11.336 15.844 -1.392 1 96.62 80 SER A N 1
ATOM 627 C CA . SER A 1 80 ? -10.844 17.156 -0.995 1 96.62 80 SER A CA 1
ATOM 628 C C . SER A 1 80 ? -9.969 17.781 -2.08 1 96.62 80 SER A C 1
ATOM 630 O O . SER A 1 80 ? -9.062 17.125 -2.598 1 96.62 80 SER A O 1
ATOM 632 N N . SER A 1 81 ? -10.172 19 -2.48 1 95.19 81 SER A N 1
ATOM 633 C CA . SER A 1 81 ? -9.328 19.719 -3.424 1 95.19 81 SER A CA 1
ATOM 634 C C . SER A 1 81 ? -8.016 20.141 -2.777 1 95.19 81 SER A C 1
ATOM 636 O O . SER A 1 81 ? -7.074 20.547 -3.471 1 95.19 81 SER A O 1
ATOM 638 N N . ALA A 1 82 ? -7.922 20.031 -1.468 1 94.31 82 ALA A N 1
ATOM 639 C CA . ALA A 1 82 ? -6.711 20.422 -0.745 1 94.31 82 ALA A CA 1
ATOM 640 C C . ALA A 1 82 ? -5.609 19.375 -0.925 1 94.31 82 ALA A C 1
ATOM 642 O O . ALA A 1 82 ? -4.422 19.703 -0.828 1 94.31 82 ALA A O 1
ATOM 643 N N . PHE A 1 83 ? -6.027 18.172 -1.188 1 97.69 83 PHE A N 1
ATOM 644 C CA . PHE A 1 83 ? -5.062 17.078 -1.235 1 97.69 83 PHE A CA 1
ATOM 645 C C . PHE A 1 83 ? -4.719 16.719 -2.676 1 97.69 83 PHE A C 1
ATOM 647 O O . PHE A 1 83 ? -5.609 16.594 -3.52 1 97.69 83 PHE A O 1
ATOM 654 N N . SER A 1 84 ? -3.527 16.656 -2.924 1 98.06 84 SER A N 1
ATOM 655 C CA . SER A 1 84 ? -3.012 15.984 -4.109 1 98.06 84 SER A CA 1
ATOM 656 C C . SER A 1 84 ? -2.586 14.555 -3.789 1 98.06 84 SER A C 1
ATOM 658 O O . SER A 1 84 ? -1.607 14.344 -3.068 1 98.06 84 SER A O 1
ATOM 660 N N . ILE A 1 85 ? -3.227 13.57 -4.316 1 98.62 85 ILE A N 1
ATOM 661 C CA . ILE A 1 85 ? -2.91 12.164 -4.086 1 98.62 85 ILE A CA 1
ATOM 662 C C . ILE A 1 85 ? -1.923 11.68 -5.145 1 98.62 85 ILE A C 1
ATOM 664 O O . ILE A 1 85 ? -2.281 11.531 -6.316 1 98.62 85 ILE A O 1
ATOM 668 N N . VAL A 1 86 ? -0.736 11.406 -4.75 1 98.62 86 VAL A N 1
ATOM 669 C CA . VAL A 1 86 ? 0.359 11.094 -5.664 1 98.62 86 VAL A CA 1
ATOM 670 C C . VAL A 1 86 ? 0.423 9.586 -5.902 1 98.62 86 VAL A C 1
ATOM 672 O O . VAL A 1 86 ? 0.303 8.797 -4.961 1 98.62 86 VAL A O 1
ATOM 675 N N . ARG A 1 87 ? 0.527 9.18 -7.133 1 98.31 87 ARG A N 1
ATOM 676 C CA . ARG A 1 87 ? 0.821 7.809 -7.547 1 98.31 87 ARG A CA 1
ATOM 677 C C . ARG A 1 87 ? 2.283 7.664 -7.961 1 98.31 87 ARG A C 1
ATOM 679 O O . ARG A 1 87 ? 2.719 8.266 -8.945 1 98.31 87 ARG A O 1
ATOM 686 N N . PRO A 1 88 ? 3.012 6.859 -7.176 1 98.62 88 PRO A N 1
ATOM 687 C CA . PRO A 1 88 ? 4.43 6.738 -7.516 1 98.62 88 PRO A CA 1
ATOM 688 C C . PRO A 1 88 ? 4.652 6.18 -8.922 1 98.62 88 PRO A C 1
ATOM 690 O O . PRO A 1 88 ? 3.938 5.273 -9.352 1 98.62 88 PRO A O 1
ATOM 693 N N . THR A 1 89 ? 5.598 6.785 -9.672 1 98.25 89 THR A N 1
ATOM 694 C CA . THR A 1 89 ? 6.043 6.203 -10.938 1 98.25 89 THR A CA 1
ATOM 695 C C . THR A 1 89 ? 6.887 4.957 -10.688 1 98.25 89 THR A C 1
ATOM 697 O O . THR A 1 89 ? 7.246 4.66 -9.547 1 98.25 89 THR A O 1
ATOM 700 N N . GLU A 1 90 ? 7.125 4.234 -11.797 1 97.56 90 GLU A N 1
ATOM 701 C CA . GLU A 1 90 ? 8.008 3.074 -11.695 1 97.56 90 GLU A CA 1
ATOM 702 C C . GLU A 1 90 ? 9.375 3.471 -11.156 1 97.56 90 GLU A C 1
ATOM 704 O O . GLU A 1 90 ? 9.93 2.787 -10.289 1 97.56 90 GLU A O 1
ATOM 709 N N . ASP A 1 91 ? 9.883 4.602 -11.656 1 98.12 91 ASP A N 1
ATOM 710 C CA . ASP A 1 91 ? 11.203 5.07 -11.227 1 98.12 91 ASP A CA 1
ATOM 711 C C . ASP A 1 91 ? 11.195 5.461 -9.75 1 98.12 91 ASP A C 1
ATOM 713 O O . ASP A 1 91 ? 12.133 5.145 -9.023 1 98.12 91 ASP A O 1
ATOM 717 N N . GLU A 1 92 ? 10.227 6.148 -9.32 1 98.69 92 GLU A N 1
ATOM 718 C CA . GLU A 1 92 ? 10.117 6.562 -7.922 1 98.69 92 GLU A CA 1
ATOM 719 C C . GLU A 1 92 ? 10.023 5.355 -6.992 1 98.69 92 GLU A C 1
ATOM 721 O O . GLU A 1 92 ? 10.625 5.348 -5.914 1 98.69 92 GLU A O 1
ATOM 726 N N . PHE A 1 93 ? 9.289 4.316 -7.402 1 98.69 93 PHE A N 1
ATOM 727 C CA . PHE A 1 93 ? 9.18 3.092 -6.617 1 98.69 93 PHE A CA 1
ATOM 728 C C . PHE A 1 93 ? 10.523 2.379 -6.543 1 98.69 93 PHE A C 1
ATOM 730 O O . PHE A 1 93 ? 10.914 1.878 -5.484 1 98.69 93 PHE A O 1
ATOM 737 N N . GLU A 1 94 ? 11.211 2.34 -7.66 1 98.25 94 GLU A N 1
ATOM 738 C CA . GLU A 1 94 ? 12.523 1.704 -7.699 1 98.25 94 GLU A CA 1
ATOM 739 C C . GLU A 1 94 ? 13.5 2.404 -6.762 1 98.25 94 GLU A C 1
ATOM 741 O O . GLU A 1 94 ? 14.266 1.746 -6.051 1 98.25 94 GLU A O 1
ATOM 746 N N . VAL A 1 95 ? 13.492 3.727 -6.766 1 98.38 95 VAL A N 1
ATOM 747 C CA . VAL A 1 95 ? 14.375 4.492 -5.891 1 98.38 95 VAL A CA 1
ATOM 748 C C . VAL A 1 95 ? 14.031 4.203 -4.43 1 98.38 95 VAL A C 1
ATOM 750 O O . VAL A 1 95 ? 14.93 4.035 -3.602 1 98.38 95 VAL A O 1
ATOM 753 N N . ALA A 1 96 ? 12.75 4.125 -4.113 1 98.56 96 ALA A N 1
ATOM 754 C CA . ALA A 1 96 ? 12.328 3.824 -2.746 1 98.56 96 ALA A CA 1
ATOM 755 C C . ALA A 1 96 ? 12.797 2.434 -2.324 1 98.56 96 ALA A C 1
ATOM 757 O O . ALA A 1 96 ? 13.227 2.234 -1.188 1 98.56 96 ALA A O 1
ATOM 758 N N . CYS A 1 97 ? 12.703 1.437 -3.246 1 98.38 97 CYS A N 1
ATOM 759 C CA . CYS A 1 97 ? 13.172 0.087 -2.947 1 98.38 97 CYS A CA 1
ATOM 760 C C . CYS A 1 97 ? 14.672 0.078 -2.668 1 98.38 97 CYS A C 1
ATOM 762 O O . CYS A 1 97 ? 15.133 -0.611 -1.757 1 98.38 97 CYS A O 1
ATOM 764 N N . ARG A 1 98 ? 15.398 0.864 -3.445 1 97.75 98 ARG A N 1
ATOM 765 C CA . ARG A 1 98 ? 16.844 0.938 -3.229 1 97.75 98 ARG A CA 1
ATOM 766 C C . ARG A 1 98 ? 17.156 1.567 -1.877 1 97.75 98 ARG A C 1
ATOM 768 O O . ARG A 1 98 ? 18.078 1.13 -1.186 1 97.75 98 ARG A O 1
ATOM 775 N N . GLN A 1 99 ? 16.453 2.592 -1.515 1 96.94 99 GLN A N 1
ATOM 776 C CA . GLN A 1 99 ? 16.641 3.205 -0.204 1 96.94 99 GLN A CA 1
ATOM 777 C C . GLN A 1 99 ? 16.281 2.23 0.916 1 96.94 99 GLN A C 1
ATOM 779 O O . GLN A 1 99 ? 17.016 2.127 1.906 1 96.94 99 GLN A O 1
ATOM 784 N N . PHE A 1 100 ? 15.188 1.527 0.773 1 97.62 100 PHE A N 1
ATOM 785 C CA . PHE A 1 100 ? 14.781 0.514 1.74 1 97.62 100 PHE A CA 1
ATOM 786 C C . PHE A 1 100 ? 15.883 -0.526 1.929 1 97.62 100 PHE A C 1
ATOM 788 O O . PHE A 1 100 ? 16.172 -0.932 3.057 1 97.62 100 PHE A O 1
ATOM 795 N N . GLU A 1 101 ? 16.453 -0.925 0.845 1 96.19 101 GLU A N 1
ATOM 796 C CA . GLU A 1 101 ? 17.516 -1.915 0.876 1 96.19 101 GLU A CA 1
ATOM 797 C C . GLU A 1 101 ? 18.734 -1.394 1.646 1 96.19 101 GLU A C 1
ATOM 799 O O . GLU A 1 101 ? 19.359 -2.141 2.391 1 96.19 101 GLU A O 1
ATOM 804 N N . ARG A 1 102 ? 19.031 -0.126 1.5 1 93 102 ARG A N 1
ATOM 805 C CA . ARG A 1 102 ? 20.234 0.466 2.062 1 93 102 ARG A CA 1
ATOM 806 C C . ARG A 1 102 ? 20.062 0.771 3.547 1 93 102 ARG A C 1
ATOM 808 O O . ARG A 1 102 ? 21.016 0.694 4.32 1 93 102 ARG A O 1
ATOM 815 N N . TYR A 1 103 ? 18.828 1.064 3.883 1 83.5 103 TYR A N 1
ATOM 816 C CA . TYR A 1 103 ? 18.547 1.465 5.258 1 83.5 103 TYR A CA 1
ATOM 817 C C . TYR A 1 103 ? 18.062 0.277 6.082 1 83.5 103 TYR A C 1
ATOM 819 O O . TYR A 1 103 ? 16.906 -0.128 5.984 1 83.5 103 TYR A O 1
ATOM 827 N N . ASP A 1 104 ? 18.938 -0.168 6.812 1 76.62 104 ASP A N 1
ATOM 828 C CA . ASP A 1 104 ? 18.578 -1.33 7.617 1 76.62 104 ASP A CA 1
ATOM 829 C C . ASP A 1 104 ? 17.969 -0.903 8.953 1 76.62 104 ASP A C 1
ATOM 831 O O . ASP A 1 104 ? 18.562 -1.11 10.008 1 76.62 104 ASP A O 1
ATOM 835 N N . ASP A 1 105 ? 17.031 -0.075 8.875 1 80.75 105 ASP A N 1
ATOM 836 C CA . ASP A 1 105 ? 16.172 0.294 9.992 1 80.75 105 ASP A CA 1
ATOM 837 C C . ASP A 1 105 ? 14.781 -0.308 9.836 1 80.75 105 ASP A C 1
ATOM 839 O O . ASP A 1 105 ? 14 0.126 8.984 1 80.75 105 ASP A O 1
ATOM 843 N N . ARG A 1 106 ? 14.484 -1.208 10.609 1 74.88 106 ARG A N 1
ATOM 844 C CA . ARG A 1 106 ? 13.273 -2.014 10.484 1 74.88 106 ARG A CA 1
ATOM 845 C C . ARG A 1 106 ? 12.031 -1.176 10.758 1 74.88 106 ARG A C 1
ATOM 847 O O . ARG A 1 106 ? 10.914 -1.582 10.422 1 74.88 106 ARG A O 1
ATOM 854 N N . GLU A 1 107 ? 12.266 -0.084 11.367 1 86.94 107 GLU A N 1
ATOM 855 C CA . GLU A 1 107 ? 11.102 0.723 11.734 1 86.94 107 GLU A CA 1
ATOM 856 C C . GLU A 1 107 ? 10.648 1.587 10.562 1 86.94 107 GLU A C 1
ATOM 858 O O . GLU A 1 107 ? 9.5 2.035 10.523 1 86.94 107 GLU A O 1
ATOM 863 N N . ILE A 1 108 ? 11.578 1.817 9.625 1 95.94 108 ILE A N 1
ATOM 864 C CA . ILE A 1 108 ? 11.234 2.623 8.461 1 95.94 108 ILE A CA 1
ATOM 865 C C . ILE A 1 108 ? 10.789 1.715 7.312 1 95.94 108 ILE A C 1
ATOM 867 O O . ILE A 1 108 ? 11.609 0.994 6.734 1 95.94 108 ILE A O 1
ATOM 871 N N . THR A 1 109 ? 9.523 1.759 6.969 1 97.38 109 THR A N 1
ATOM 872 C CA . THR A 1 109 ? 8.922 0.844 6.004 1 97.38 109 THR A CA 1
ATOM 873 C C . THR A 1 109 ? 9.172 1.327 4.578 1 97.38 109 THR A C 1
ATOM 875 O O . THR A 1 109 ? 9.602 2.463 4.367 1 97.38 109 THR A O 1
ATOM 878 N N . LEU A 1 110 ? 8.914 0.485 3.639 1 98.12 110 LEU A N 1
ATOM 879 C CA . LEU A 1 110 ? 9.039 0.861 2.234 1 98.12 110 LEU A CA 1
ATOM 880 C C . LEU A 1 110 ? 8.125 2.041 1.907 1 98.12 110 LEU A C 1
ATOM 882 O O . LEU A 1 110 ? 8.5 2.922 1.13 1 98.12 110 LEU A O 1
ATOM 886 N N . VAL A 1 111 ? 6.887 2.088 2.488 1 98.5 111 VAL A N 1
ATOM 887 C CA . VAL A 1 111 ? 5.953 3.178 2.223 1 98.5 111 VAL A CA 1
ATOM 888 C C . VAL A 1 111 ? 6.516 4.484 2.777 1 98.5 111 VAL A C 1
ATOM 890 O O . VAL A 1 111 ? 6.324 5.551 2.186 1 98.5 111 VAL A O 1
ATOM 893 N N . ASP A 1 112 ? 7.262 4.441 3.916 1 98.12 112 ASP A N 1
ATOM 894 C CA . ASP A 1 112 ? 7.945 5.625 4.426 1 98.12 112 ASP A CA 1
ATOM 895 C C . ASP A 1 112 ? 9.008 6.113 3.441 1 98.12 112 ASP A C 1
ATOM 897 O O . ASP A 1 112 ? 9.078 7.309 3.146 1 98.12 112 ASP A O 1
ATOM 901 N N . HIS A 1 113 ? 9.836 5.18 2.949 1 98.31 113 HIS A N 1
ATOM 902 C CA . HIS A 1 113 ? 10.844 5.543 1.96 1 98.31 113 HIS A CA 1
ATOM 903 C C . HIS A 1 113 ? 10.195 6.094 0.693 1 98.31 113 HIS A C 1
ATOM 905 O O . HIS A 1 113 ? 10.711 7.039 0.09 1 98.31 113 HIS A O 1
ATOM 911 N N . LEU A 1 114 ? 9.086 5.469 0.29 1 98.75 114 LEU A N 1
ATOM 912 C CA . LEU A 1 114 ? 8.375 5.93 -0.897 1 98.75 114 LEU A CA 1
ATOM 913 C C . LEU A 1 114 ? 7.867 7.355 -0.708 1 98.75 114 LEU A C 1
ATOM 915 O O . LEU A 1 114 ? 8.016 8.195 -1.598 1 98.75 114 LEU A O 1
ATOM 919 N N . THR A 1 115 ? 7.273 7.609 0.434 1 98.69 115 THR A N 1
ATOM 920 C CA . THR A 1 115 ? 6.812 8.953 0.758 1 98.69 115 THR A CA 1
ATOM 921 C C . THR A 1 115 ? 7.977 9.938 0.744 1 98.69 115 THR A C 1
ATOM 923 O O . THR A 1 115 ? 7.852 11.047 0.219 1 98.69 115 THR A O 1
ATOM 926 N N . ALA A 1 116 ? 9.117 9.539 1.255 1 98.12 116 ALA A N 1
ATOM 927 C CA . ALA A 1 116 ? 10.305 10.391 1.28 1 98.12 116 ALA A CA 1
ATOM 928 C C . ALA A 1 116 ? 10.773 10.719 -0.134 1 98.12 116 ALA A C 1
ATOM 930 O O . ALA A 1 116 ? 11.102 11.867 -0.436 1 98.12 116 ALA A O 1
ATOM 931 N N . VAL A 1 117 ? 10.836 9.727 -0.985 1 98.62 117 VAL A N 1
ATOM 932 C CA . VAL A 1 117 ? 11.258 9.906 -2.371 1 98.62 117 VAL A CA 1
ATOM 933 C C . VAL A 1 117 ? 10.305 10.875 -3.078 1 98.62 117 VAL A C 1
ATOM 935 O O . VAL A 1 117 ? 10.75 11.781 -3.783 1 98.62 117 VAL A O 1
ATOM 938 N N . LEU A 1 118 ? 9.016 10.633 -2.873 1 98.88 118 LEU A N 1
ATOM 939 C CA . LEU A 1 118 ? 8.008 11.477 -3.51 1 98.88 118 LEU A CA 1
ATOM 940 C C . LEU A 1 118 ? 8.102 12.914 -3.006 1 98.88 118 LEU A C 1
ATOM 942 O O . LEU A 1 118 ? 7.945 13.859 -3.779 1 98.88 118 LEU A O 1
ATOM 946 N N . ALA A 1 119 ? 8.32 13.094 -1.714 1 98.62 119 ALA A N 1
ATOM 947 C CA . ALA A 1 119 ? 8.477 14.422 -1.128 1 98.62 119 ALA A CA 1
ATOM 948 C C . ALA A 1 119 ? 9.695 15.133 -1.705 1 98.62 119 ALA A C 1
ATOM 950 O O . ALA A 1 119 ? 9.617 16.312 -2.092 1 98.62 119 ALA A O 1
ATOM 951 N N . ASP A 1 120 ? 10.781 14.414 -1.791 1 97.94 120 ASP A N 1
ATOM 952 C CA . ASP A 1 120 ? 12.008 14.984 -2.334 1 97.94 120 ASP A CA 1
ATOM 953 C C . ASP A 1 120 ? 11.82 15.438 -3.779 1 97.94 120 ASP A C 1
ATOM 955 O O . ASP A 1 120 ? 12.242 16.531 -4.156 1 97.94 120 ASP A O 1
ATOM 959 N N . GLU A 1 121 ? 11.172 14.609 -4.555 1 98 121 GLU A N 1
ATOM 960 C CA . GLU A 1 121 ? 10.953 14.891 -5.969 1 98 121 GLU A CA 1
ATOM 961 C C . GLU A 1 121 ? 10.055 16.109 -6.156 1 98 121 GLU A C 1
ATOM 963 O O . GLU A 1 121 ? 10.062 16.75 -7.211 1 98 121 GLU A O 1
ATOM 968 N N . ARG A 1 122 ? 9.32 16.453 -5.164 1 97.69 122 ARG A N 1
ATOM 969 C CA . ARG A 1 122 ? 8.391 17.562 -5.223 1 97.69 122 ARG A CA 1
ATOM 970 C C . ARG A 1 122 ? 8.867 18.734 -4.359 1 97.69 122 ARG A C 1
ATOM 972 O O . ARG A 1 122 ? 8.07 19.594 -3.971 1 97.69 122 ARG A O 1
ATOM 979 N N . ALA A 1 123 ? 10.133 18.703 -3.959 1 97.06 123 ALA A N 1
ATOM 980 C CA . ALA A 1 123 ? 10.781 19.75 -3.182 1 97.06 123 ALA A CA 1
ATOM 981 C C . ALA A 1 123 ? 10 20.062 -1.902 1 97.06 123 ALA A C 1
ATOM 983 O O . ALA A 1 123 ? 9.805 21.219 -1.544 1 97.06 123 ALA A O 1
ATOM 984 N N . THR A 1 124 ? 9.477 18.984 -1.333 1 98.19 124 THR A N 1
ATOM 985 C CA . THR A 1 124 ? 8.742 19.094 -0.076 1 98.19 124 THR A CA 1
ATOM 986 C C . THR A 1 124 ? 9.594 18.609 1.09 1 98.19 124 THR A C 1
ATOM 988 O O . THR A 1 124 ? 10 17.438 1.124 1 98.19 124 THR A O 1
ATOM 991 N N . ASP A 1 125 ? 9.773 19.406 2.086 1 97.81 125 ASP A N 1
ATOM 992 C CA . ASP A 1 125 ? 10.648 19.062 3.197 1 97.81 125 ASP A CA 1
ATOM 993 C C . ASP A 1 125 ? 9.844 18.75 4.457 1 97.81 125 ASP A C 1
ATOM 995 O O . ASP A 1 125 ? 10.398 18.266 5.449 1 97.81 125 ASP A O 1
ATOM 999 N N . HIS A 1 126 ? 8.578 19 4.434 1 98.12 126 HIS A N 1
ATOM 1000 C CA . HIS A 1 126 ? 7.738 18.844 5.617 1 98.12 126 HIS A CA 1
ATOM 1001 C C . HIS A 1 126 ? 6.832 17.625 5.484 1 98.12 126 HIS A C 1
ATOM 1003 O O . HIS A 1 126 ? 6.277 17.359 4.41 1 98.12 126 HIS A O 1
ATOM 1009 N N . VAL A 1 127 ? 6.793 16.844 6.504 1 98.69 127 VAL A N 1
ATOM 1010 C CA . VAL A 1 127 ? 5.906 15.688 6.594 1 98.69 127 VAL A CA 1
ATOM 1011 C C . VAL A 1 127 ? 5.098 15.758 7.887 1 98.69 127 VAL A C 1
ATOM 1013 O O . VAL A 1 127 ? 5.656 15.953 8.969 1 98.69 127 VAL A O 1
ATOM 1016 N N . PHE A 1 128 ? 3.777 15.727 7.766 1 98.69 128 PHE A N 1
ATOM 1017 C CA . PHE A 1 128 ? 2.904 15.578 8.922 1 98.69 128 PHE A CA 1
ATOM 1018 C C . PHE A 1 128 ? 2.816 14.117 9.344 1 98.69 128 PHE A C 1
ATOM 1020 O O . PHE A 1 128 ? 2.184 13.305 8.664 1 98.69 128 PHE A O 1
ATOM 1027 N N . ALA A 1 129 ? 3.447 13.758 10.383 1 98.25 129 ALA A N 1
ATOM 1028 C CA . ALA A 1 129 ? 3.523 12.406 10.938 1 98.25 129 ALA A CA 1
ATOM 1029 C C . ALA A 1 129 ? 3.814 12.445 12.43 1 98.25 129 ALA A C 1
ATOM 1031 O O . ALA A 1 129 ? 4.371 13.422 12.938 1 98.25 129 ALA A O 1
ATOM 1032 N N . PHE A 1 130 ? 3.463 11.375 13.133 1 96.31 130 PHE A N 1
ATOM 1033 C CA . PHE A 1 130 ? 3.725 11.312 14.57 1 96.31 130 PHE A CA 1
ATOM 1034 C C . PHE A 1 130 ? 4.871 10.352 14.867 1 96.31 130 PHE A C 1
ATOM 1036 O O . PHE A 1 130 ? 5.441 10.383 15.961 1 96.31 130 PHE A O 1
ATOM 1043 N N . ASP A 1 131 ? 5.285 9.492 13.984 1 91.19 131 ASP A N 1
ATOM 1044 C CA . ASP A 1 131 ? 6.496 8.703 14.164 1 91.19 131 ASP A CA 1
ATOM 1045 C C . ASP A 1 131 ? 7.723 9.445 13.656 1 91.19 131 ASP A C 1
ATOM 1047 O O . ASP A 1 131 ? 7.625 10.25 12.727 1 91.19 131 ASP A O 1
ATOM 1051 N N . THR A 1 132 ? 8.914 9.273 14.219 1 93.19 132 THR A N 1
ATOM 1052 C CA . THR A 1 132 ? 10.102 10.078 13.969 1 93.19 132 THR A CA 1
ATOM 1053 C C . THR A 1 132 ? 10.883 9.531 12.781 1 93.19 132 THR A C 1
ATOM 1055 O O . THR A 1 132 ? 11.984 10.008 12.484 1 93.19 132 THR A O 1
ATOM 1058 N N . ASP A 1 133 ? 10.375 8.594 12.109 1 93.5 133 ASP A N 1
ATOM 1059 C CA . ASP A 1 133 ? 11.047 7.961 10.984 1 93.5 133 ASP A CA 1
ATOM 1060 C C . ASP A 1 133 ? 11.398 8.984 9.906 1 93.5 133 ASP A C 1
ATOM 1062 O O . ASP A 1 133 ? 12.508 8.961 9.359 1 93.5 133 ASP A O 1
ATOM 1066 N N . PHE A 1 134 ? 10.523 9.914 9.703 1 96.56 134 PHE A N 1
ATOM 1067 C CA . PHE A 1 134 ? 10.758 10.898 8.656 1 96.56 134 PHE A CA 1
ATOM 1068 C C . PHE A 1 134 ? 11.836 11.891 9.078 1 96.56 134 PHE A C 1
ATOM 1070 O O . PHE A 1 134 ? 12.547 12.438 8.234 1 96.56 134 PHE A O 1
ATOM 1077 N N . GLN A 1 135 ? 11.891 12.156 10.383 1 95.31 135 GLN A N 1
ATOM 1078 C CA . GLN A 1 135 ? 13.008 12.961 10.859 1 95.31 135 GLN A CA 1
ATOM 1079 C C . GLN A 1 135 ? 14.336 12.281 10.562 1 95.31 135 GLN A C 1
ATOM 1081 O O . GLN A 1 135 ? 15.305 12.93 10.156 1 95.31 135 GLN A O 1
ATOM 1086 N N . THR A 1 136 ? 14.406 10.992 10.781 1 93.81 136 THR A N 1
ATOM 1087 C CA . THR A 1 136 ? 15.586 10.188 10.492 1 93.81 136 THR A CA 1
ATOM 1088 C C . THR A 1 136 ? 15.945 10.273 9.016 1 93.81 136 THR A C 1
ATOM 1090 O O . THR A 1 136 ? 17.125 10.25 8.656 1 93.81 136 THR A O 1
ATOM 1093 N N . LEU A 1 137 ? 14.945 10.492 8.164 1 95.31 137 LEU A N 1
ATOM 1094 C CA . LEU A 1 137 ? 15.156 10.562 6.727 1 95.31 137 LEU A CA 1
ATOM 1095 C C . LEU A 1 137 ? 15.453 11.992 6.289 1 95.31 137 LEU A C 1
ATOM 1097 O O . LEU A 1 137 ? 15.578 12.266 5.09 1 95.31 137 LEU A O 1
ATOM 1101 N N . GLY A 1 138 ? 15.508 12.961 7.234 1 96.25 138 GLY A N 1
ATOM 1102 C CA . GLY A 1 138 ? 15.984 14.305 6.938 1 96.25 138 GLY A CA 1
ATOM 1103 C C . GLY A 1 138 ? 14.859 15.297 6.727 1 96.25 138 GLY A C 1
ATOM 1104 O O . GLY A 1 138 ? 15.086 16.406 6.242 1 96.25 138 GLY A O 1
ATOM 1105 N N . PHE A 1 139 ? 13.664 14.891 7.109 1 98.12 139 PHE A N 1
ATOM 1106 C CA . PHE A 1 139 ? 12.523 15.773 6.895 1 98.12 139 PHE A CA 1
ATOM 1107 C C . PHE A 1 139 ? 12.164 16.516 8.172 1 98.12 139 PHE A C 1
ATOM 1109 O O . PHE A 1 139 ? 12.523 16.094 9.273 1 98.12 139 PHE A O 1
ATOM 1116 N N . THR A 1 140 ? 11.516 17.641 7.996 1 97.88 140 THR A N 1
ATOM 1117 C CA . THR A 1 140 ? 10.914 18.375 9.102 1 97.88 140 THR A CA 1
ATOM 1118 C C . THR A 1 140 ? 9.539 17.797 9.445 1 97.88 140 THR A C 1
ATOM 1120 O O . THR A 1 140 ? 8.664 17.703 8.586 1 97.88 140 THR A O 1
ATOM 1123 N N . LEU A 1 141 ? 9.414 17.391 10.703 1 97.56 141 LEU A N 1
ATOM 1124 C CA . LEU A 1 141 ? 8.172 16.766 11.141 1 97.56 141 LEU A CA 1
ATOM 1125 C C . LEU A 1 141 ? 7.188 17.812 11.648 1 97.56 141 LEU A C 1
ATOM 1127 O O . LEU A 1 141 ? 7.551 18.672 12.461 1 97.56 141 LEU A O 1
ATOM 1131 N N . VAL A 1 142 ? 6.055 17.781 11.055 1 97.25 142 VAL A N 1
ATOM 1132 C CA . VAL A 1 142 ? 4.934 18.578 11.539 1 97.25 142 VAL A CA 1
ATOM 1133 C C . VAL A 1 142 ? 4.027 17.719 12.414 1 97.25 142 VAL A C 1
ATOM 1135 O O . VAL A 1 142 ? 3.586 16.641 12 1 97.25 142 VAL A O 1
ATOM 1138 N N . PRO A 1 143 ? 3.67 18.078 13.578 1 95.81 143 PRO A N 1
ATOM 1139 C CA . PRO A 1 143 ? 3.928 19.391 14.172 1 95.81 143 PRO A CA 1
ATOM 1140 C C . PRO A 1 143 ? 5.188 19.406 15.039 1 95.81 143 PRO A C 1
ATOM 1142 O O . PRO A 1 143 ? 5.551 20.438 15.586 1 95.81 143 PRO A O 1
ATOM 1145 N N . ARG A 1 144 ? 5.895 18.297 15.18 1 94.88 144 ARG A N 1
ATOM 1146 C CA . ARG A 1 144 ? 6.945 18.125 16.172 1 94.88 144 ARG A CA 1
ATOM 1147 C C . ARG A 1 144 ? 8.031 19.188 16.016 1 94.88 144 ARG A C 1
ATOM 1149 O O . ARG A 1 144 ? 8.492 19.766 17 1 94.88 144 ARG A O 1
ATOM 1156 N N . ASP A 1 145 ? 8.422 19.5 14.844 1 95.56 145 ASP A N 1
ATOM 1157 C CA . ASP A 1 145 ? 9.602 20.312 14.57 1 95.56 145 ASP A CA 1
ATOM 1158 C C . ASP A 1 145 ? 9.195 21.734 14.195 1 95.56 145 ASP A C 1
ATOM 1160 O O . ASP A 1 145 ? 10.039 22.547 13.781 1 95.56 145 ASP A O 1
ATOM 1164 N N . VAL A 1 146 ? 7.957 22 14.18 1 93.38 146 VAL A N 1
ATOM 1165 C CA . VAL A 1 146 ? 7.5 23.328 13.781 1 93.38 146 VAL A CA 1
ATOM 1166 C C . VAL A 1 146 ? 6.57 23.891 14.852 1 93.38 146 VAL A C 1
ATOM 1168 O O . VAL A 1 146 ? 5.941 23.141 15.602 1 93.38 146 VAL A O 1
ATOM 1171 N N . ASP A 1 147 ? 6.578 25.141 15.016 1 83.25 147 ASP A N 1
ATOM 1172 C CA . ASP A 1 147 ? 5.715 25.812 15.977 1 83.25 147 ASP A CA 1
ATOM 1173 C C . ASP A 1 147 ? 4.332 26.078 15.383 1 83.25 147 ASP A C 1
ATOM 1175 O O . ASP A 1 147 ? 4.156 27.016 14.602 1 83.25 147 ASP A O 1
ATOM 1179 N N . ILE A 1 148 ? 3.562 25.109 15.492 1 81.38 148 ILE A N 1
ATOM 1180 C CA . ILE A 1 148 ? 2.164 25.328 15.133 1 81.38 148 ILE A CA 1
ATOM 1181 C C . ILE A 1 148 ? 1.346 25.578 16.406 1 81.38 148 ILE A C 1
ATOM 1183 O O . ILE A 1 148 ? 1.483 24.875 17.391 1 81.38 148 ILE A O 1
ATOM 1187 N N . ASP A 1 149 ? 0.966 26.812 16.625 1 72.19 149 ASP A N 1
ATOM 1188 C CA . ASP A 1 149 ? 0.19 27.156 17.797 1 72.19 149 ASP A CA 1
ATOM 1189 C C . ASP A 1 149 ? -0.999 26.219 17.984 1 72.19 149 ASP A C 1
ATOM 1191 O O . ASP A 1 149 ? -2.084 26.469 17.453 1 72.19 149 ASP A O 1
ATOM 1195 N N . VAL A 1 150 ? -0.596 24.922 18.266 1 65.44 150 VAL A N 1
ATOM 1196 C CA . VAL A 1 150 ? -1.672 23.953 18.5 1 65.44 150 VAL A CA 1
ATOM 1197 C C . VAL A 1 150 ? -1.443 23.234 19.828 1 65.44 150 VAL A C 1
ATOM 1199 O O . VAL A 1 150 ? -0.304 23.094 20.281 1 65.44 150 VAL A O 1
ATOM 1202 N N . MET B 1 1 ? -5.5 -28.688 -31.703 1 32.88 1 MET B N 1
ATOM 1203 C CA . MET B 1 1 ? -5.027 -28.781 -30.328 1 32.88 1 MET B CA 1
ATOM 1204 C C . MET B 1 1 ? -5.246 -27.484 -29.562 1 32.88 1 MET B C 1
ATOM 1206 O O . MET B 1 1 ? -4.785 -26.422 -30 1 32.88 1 MET B O 1
ATOM 1210 N N . SER B 1 2 ? -6.273 -27.094 -29.047 1 38.34 2 SER B N 1
ATOM 1211 C CA . SER B 1 2 ? -6.797 -25.766 -28.719 1 38.34 2 SER B CA 1
ATOM 1212 C C . SER B 1 2 ? -5.723 -24.891 -28.078 1 38.34 2 SER B C 1
ATOM 1214 O O . SER B 1 2 ? -5.039 -25.312 -27.141 1 38.34 2 SER B O 1
ATOM 1216 N N . GLU B 1 3 ? -4.777 -24.188 -28.703 1 40.66 3 GLU B N 1
ATOM 1217 C CA . GLU B 1 3 ? -3.504 -23.547 -28.391 1 40.66 3 GLU B CA 1
ATOM 1218 C C . GLU B 1 3 ? -3.529 -22.938 -26.984 1 40.66 3 GLU B C 1
ATOM 1220 O O . GLU B 1 3 ? -4.133 -21.875 -26.781 1 40.66 3 GLU B O 1
ATOM 1225 N N . LEU B 1 4 ? -3.969 -23.625 -25.859 1 48.53 4 LEU B N 1
ATOM 1226 C CA . LEU B 1 4 ? -4.43 -23.297 -24.516 1 48.53 4 LEU B CA 1
ATOM 1227 C C . LEU B 1 4 ? -3.523 -22.25 -23.875 1 48.53 4 LEU B C 1
ATOM 1229 O O . LEU B 1 4 ? -2.365 -22.531 -23.562 1 48.53 4 LEU B O 1
ATOM 1233 N N . GLY B 1 5 ? -3.453 -21.062 -24.453 1 68.19 5 GLY B N 1
ATOM 1234 C CA . GLY B 1 5 ? -2.574 -19.938 -24.203 1 68.19 5 GLY B CA 1
ATOM 1235 C C . GLY B 1 5 ? -2.346 -19.688 -22.719 1 68.19 5 GLY B C 1
ATOM 1236 O O . GLY B 1 5 ? -3.035 -20.266 -21.875 1 68.19 5 GLY B O 1
ATOM 1237 N N . ALA B 1 6 ? -1.147 -19.188 -22.391 1 88.88 6 ALA B N 1
ATOM 1238 C CA . ALA B 1 6 ? -0.753 -18.906 -21.016 1 88.88 6 ALA B CA 1
ATOM 1239 C C . ALA B 1 6 ? -1.833 -18.109 -20.297 1 88.88 6 ALA B C 1
ATOM 1241 O O . ALA B 1 6 ? -2.539 -17.312 -20.906 1 88.88 6 ALA B O 1
ATOM 1242 N N . THR B 1 7 ? -2.266 -18.641 -19.188 1 94.94 7 THR B N 1
ATOM 1243 C CA . THR B 1 7 ? -3.26 -18 -18.328 1 94.94 7 THR B CA 1
ATOM 1244 C C . THR B 1 7 ? -2.609 -16.953 -17.438 1 94.94 7 THR B C 1
ATOM 1246 O O . THR B 1 7 ? -1.667 -17.25 -16.703 1 94.94 7 THR B O 1
ATOM 1249 N N . PRO B 1 8 ? -3.057 -15.68 -17.578 1 97.62 8 PRO B N 1
ATOM 1250 C CA . PRO B 1 8 ? -2.504 -14.68 -16.656 1 97.62 8 PRO B CA 1
ATOM 1251 C C . PRO B 1 8 ? -2.85 -14.953 -15.203 1 97.62 8 PRO B C 1
ATOM 1253 O O . PRO B 1 8 ? -3.9 -15.531 -14.914 1 97.62 8 PRO B O 1
ATOM 1256 N N . LEU B 1 9 ? -1.965 -14.578 -14.297 1 98.44 9 LEU B N 1
ATOM 1257 C CA . LEU B 1 9 ? -2.09 -14.852 -12.875 1 98.44 9 LEU B CA 1
ATOM 1258 C C . LEU B 1 9 ? -1.624 -13.656 -12.047 1 98.44 9 LEU B C 1
ATOM 1260 O O . LEU B 1 9 ? -0.53 -13.133 -12.266 1 98.44 9 LEU B O 1
ATOM 1264 N N . PHE B 1 10 ? -2.469 -13.195 -11.172 1 98.88 10 PHE B N 1
ATOM 1265 C CA . PHE B 1 10 ? -2.021 -12.227 -10.18 1 98.88 10 PHE B CA 1
ATOM 1266 C C . PHE B 1 10 ? -1.526 -12.93 -8.914 1 98.88 10 PHE B C 1
ATOM 1268 O O . PHE B 1 10 ? -2.129 -13.906 -8.469 1 98.88 10 PHE B O 1
ATOM 1275 N N . VAL B 1 11 ? -0.442 -12.484 -8.359 1 98.88 11 VAL B N 1
ATOM 1276 C CA . VAL B 1 11 ? 0.126 -13.047 -7.141 1 98.88 11 VAL B CA 1
ATOM 1277 C C . VAL B 1 11 ? -0.041 -12.055 -5.988 1 98.88 11 VAL B C 1
ATOM 1279 O O . VAL B 1 11 ? 0.375 -10.898 -6.086 1 98.88 11 VAL B O 1
ATOM 1282 N N . ASP B 1 12 ? -0.664 -12.516 -4.941 1 98.62 12 ASP B N 1
ATOM 1283 C CA . ASP B 1 12 ? -0.999 -11.688 -3.787 1 98.62 12 ASP B CA 1
ATOM 1284 C C . ASP B 1 12 ? 0.116 -11.719 -2.744 1 98.62 12 ASP B C 1
ATOM 1286 O O . ASP B 1 12 ? 1.058 -12.508 -2.859 1 98.62 12 ASP B O 1
ATOM 1290 N N . THR B 1 13 ? 0.016 -10.828 -1.763 1 98.69 13 THR B N 1
ATOM 1291 C CA . THR B 1 13 ? 1 -10.711 -0.693 1 98.69 13 THR B CA 1
ATOM 1292 C C . THR B 1 13 ? 1.184 -12.047 0.025 1 98.69 13 THR B C 1
ATOM 1294 O O . THR B 1 13 ? 2.312 -12.461 0.286 1 98.69 13 THR B O 1
ATOM 1297 N N . GLY B 1 14 ? 0.104 -12.727 0.327 1 98.19 14 GLY B N 1
ATOM 1298 C CA . GLY B 1 14 ? 0.166 -13.961 1.097 1 98.19 14 GLY B CA 1
ATOM 1299 C C . GLY B 1 14 ? 0.936 -15.062 0.396 1 98.19 14 GLY B C 1
ATOM 1300 O O . GLY B 1 14 ? 1.636 -15.844 1.041 1 98.19 14 GLY B O 1
ATOM 1301 N N . ALA B 1 15 ? 0.758 -15.164 -0.883 1 98.56 15 ALA B N 1
ATOM 1302 C CA . ALA B 1 15 ? 1.486 -16.156 -1.666 1 98.56 15 ALA B CA 1
ATOM 1303 C C . ALA B 1 15 ? 2.988 -15.891 -1.632 1 98.56 15 ALA B C 1
ATOM 1305 O O . ALA B 1 15 ? 3.785 -16.812 -1.418 1 98.56 15 ALA B O 1
ATOM 1306 N N . PHE B 1 16 ? 3.367 -14.625 -1.846 1 98.81 16 PHE B N 1
ATOM 1307 C CA . PHE B 1 16 ? 4.773 -14.25 -1.777 1 98.81 16 PHE B CA 1
ATOM 1308 C C . PHE B 1 16 ? 5.336 -14.508 -0.385 1 98.81 16 PHE B C 1
ATOM 1310 O O . PHE B 1 16 ? 6.426 -15.062 -0.244 1 98.81 16 PHE B O 1
ATOM 1317 N N . TYR B 1 17 ? 4.602 -14.039 0.638 1 98.75 17 TYR B N 1
ATOM 1318 C CA . TYR B 1 17 ? 5.059 -14.203 2.014 1 98.75 17 TYR B CA 1
ATOM 1319 C C . TYR B 1 17 ? 5.312 -15.672 2.336 1 98.75 17 TYR B C 1
ATOM 1321 O O . TYR B 1 17 ? 6.352 -16.016 2.896 1 98.75 17 TYR B O 1
ATOM 1329 N N . ALA B 1 18 ? 4.344 -16.531 1.969 1 98.5 18 ALA B N 1
ATOM 1330 C CA . ALA B 1 18 ? 4.48 -17.953 2.201 1 98.5 18 ALA B CA 1
ATOM 1331 C C . ALA B 1 18 ? 5.723 -18.516 1.504 1 98.5 18 ALA B C 1
ATOM 1333 O O . ALA B 1 18 ? 6.391 -19.406 2.027 1 98.5 18 ALA B O 1
ATOM 1334 N N . TYR B 1 19 ? 6.023 -18.016 0.357 1 98.62 19 TYR B N 1
ATOM 1335 C CA . TYR B 1 19 ? 7.164 -18.5 -0.416 1 98.62 19 TYR B CA 1
ATOM 1336 C C . TYR B 1 19 ? 8.477 -18.047 0.216 1 98.62 19 TYR B C 1
ATOM 1338 O O . TYR B 1 19 ? 9.391 -18.859 0.396 1 98.62 19 TYR B O 1
ATOM 1346 N N . TYR B 1 20 ? 8.578 -16.797 0.653 1 98.38 20 TYR B N 1
ATOM 1347 C CA . TYR B 1 20 ? 9.859 -16.234 1.067 1 98.38 20 TYR B CA 1
ATOM 1348 C C . TYR B 1 20 ? 10.109 -16.484 2.551 1 98.38 20 TYR B C 1
ATOM 1350 O O . TYR B 1 20 ? 11.242 -16.391 3.018 1 98.38 20 TYR B O 1
ATOM 1358 N N . ASP B 1 21 ? 9.039 -16.641 3.309 1 97.94 21 ASP B N 1
ATOM 1359 C CA . ASP B 1 21 ? 9.219 -17.062 4.695 1 97.94 21 ASP B CA 1
ATOM 1360 C C . ASP B 1 21 ? 9.273 -18.594 4.793 1 97.94 21 ASP B C 1
ATOM 1362 O O . ASP B 1 21 ? 8.242 -19.25 4.961 1 97.94 21 ASP B O 1
ATOM 1366 N N . GLU B 1 22 ? 10.383 -19.125 4.883 1 96.56 22 GLU B N 1
ATOM 1367 C CA . GLU B 1 22 ? 10.594 -20.578 4.852 1 96.56 22 GLU B CA 1
ATOM 1368 C C . GLU B 1 22 ? 9.977 -21.25 6.074 1 96.56 22 GLU B C 1
ATOM 1370 O O . GLU B 1 22 ? 9.773 -22.469 6.082 1 96.56 22 GLU B O 1
ATOM 1375 N N . SER B 1 23 ? 9.688 -20.484 7.09 1 96.31 23 SER B N 1
ATOM 1376 C CA . SER B 1 23 ? 9.109 -21.047 8.305 1 96.31 23 SER B CA 1
ATOM 1377 C C . SER B 1 23 ? 7.59 -20.984 8.273 1 96.31 23 SER B C 1
ATOM 1379 O O . SER B 1 23 ? 6.922 -21.5 9.18 1 96.31 23 SER B O 1
ATOM 1381 N N . ALA B 1 24 ? 7.074 -20.328 7.25 1 95.25 24 ALA B N 1
ATOM 1382 C CA . ALA B 1 24 ? 5.621 -20.234 7.121 1 95.25 24 ALA B CA 1
ATOM 1383 C C . ALA B 1 24 ? 4.996 -21.609 6.934 1 95.25 24 ALA B C 1
ATOM 1385 O O . ALA B 1 24 ? 5.559 -22.469 6.242 1 95.25 24 ALA B O 1
ATOM 1386 N N . SER B 1 25 ? 3.855 -21.891 7.527 1 95.69 25 SER B N 1
ATOM 1387 C CA . SER B 1 25 ? 3.156 -23.156 7.461 1 95.69 25 SER B CA 1
ATOM 1388 C C . SER B 1 25 ? 2.836 -23.547 6.02 1 95.69 25 SER B C 1
ATOM 1390 O O . SER B 1 25 ? 2.762 -24.734 5.688 1 95.69 25 SER B O 1
ATOM 1392 N N . ARG B 1 26 ? 2.711 -22.531 5.145 1 96.44 26 ARG B N 1
ATOM 1393 C CA . ARG B 1 26 ? 2.324 -22.812 3.766 1 96.44 26 ARG B CA 1
ATOM 1394 C C . ARG B 1 26 ? 3.52 -22.688 2.826 1 96.44 26 ARG B C 1
ATOM 1396 O O . ARG B 1 26 ? 3.354 -22.609 1.607 1 96.44 26 ARG B O 1
ATOM 1403 N N . HIS B 1 27 ? 4.676 -22.594 3.322 1 98.12 27 HIS B N 1
ATOM 1404 C CA . HIS B 1 27 ? 5.867 -22.406 2.498 1 98.12 27 HIS B CA 1
ATOM 1405 C C . HIS B 1 27 ? 5.973 -23.469 1.424 1 98.12 27 HIS B C 1
ATOM 1407 O O . HIS B 1 27 ? 6.152 -23.156 0.244 1 98.12 27 HIS B O 1
ATOM 1413 N N . ASP B 1 28 ? 5.855 -24.734 1.843 1 97.25 28 ASP B N 1
ATOM 1414 C CA . ASP B 1 28 ? 6.035 -25.844 0.905 1 97.25 28 ASP B CA 1
ATOM 1415 C C . ASP B 1 28 ? 5.012 -25.766 -0.227 1 97.25 28 ASP B C 1
ATOM 1417 O O . ASP B 1 28 ? 5.344 -26.031 -1.385 1 97.25 28 ASP B O 1
ATOM 1421 N N . ARG B 1 29 ? 3.809 -25.406 0.125 1 96.62 29 ARG B N 1
ATOM 1422 C CA . ARG B 1 29 ? 2.756 -25.312 -0.882 1 96.62 29 ARG B CA 1
ATOM 1423 C C . ARG B 1 29 ? 3.018 -24.156 -1.841 1 96.62 29 ARG B C 1
ATOM 1425 O O . ARG B 1 29 ? 2.852 -24.312 -3.055 1 96.62 29 ARG B O 1
ATOM 1432 N N . ALA B 1 30 ? 3.395 -23.016 -1.351 1 98.06 30 ALA B N 1
ATOM 1433 C CA . ALA B 1 30 ? 3.719 -21.859 -2.189 1 98.06 30 ALA B CA 1
ATOM 1434 C C . ALA B 1 30 ? 4.887 -22.172 -3.121 1 98.06 30 ALA B C 1
ATOM 1436 O O . ALA B 1 30 ? 4.844 -21.859 -4.309 1 98.06 30 ALA B O 1
ATOM 1437 N N . ALA B 1 31 ? 5.926 -22.812 -2.596 1 97.69 31 ALA B N 1
ATOM 1438 C CA . ALA B 1 31 ? 7.105 -23.172 -3.377 1 97.69 31 ALA B CA 1
ATOM 1439 C C . ALA B 1 31 ? 6.742 -24.125 -4.508 1 97.69 31 ALA B C 1
ATOM 1441 O O . ALA B 1 31 ? 7.234 -23.984 -5.629 1 97.69 31 ALA B O 1
ATOM 1442 N N . ALA B 1 32 ? 5.934 -25.062 -4.219 1 96.69 32 ALA B N 1
ATOM 1443 C CA . ALA B 1 32 ? 5.508 -26.031 -5.219 1 96.69 32 ALA B CA 1
ATOM 1444 C C . ALA B 1 32 ? 4.781 -25.359 -6.375 1 96.69 32 ALA B C 1
ATOM 1446 O O . ALA B 1 32 ? 4.977 -25.719 -7.539 1 96.69 32 ALA B O 1
ATOM 1447 N N . VAL B 1 33 ? 3.936 -24.359 -6.074 1 97.12 33 VAL B N 1
ATOM 1448 C CA . VAL B 1 33 ? 3.199 -23.641 -7.105 1 97.12 33 VAL B CA 1
ATOM 1449 C C . VAL B 1 33 ? 4.172 -22.844 -7.973 1 97.12 33 VAL B C 1
ATOM 1451 O O . VAL B 1 33 ? 4.129 -22.922 -9.203 1 97.12 33 VAL B O 1
ATOM 1454 N N . PHE B 1 34 ? 5.066 -22.109 -7.348 1 97.12 34 PHE B N 1
ATOM 1455 C CA . PHE B 1 34 ? 6.031 -21.312 -8.102 1 97.12 34 PHE B CA 1
ATOM 1456 C C . PHE B 1 34 ? 6.949 -22.203 -8.922 1 97.12 34 PHE B C 1
ATOM 1458 O O . PHE B 1 34 ? 7.32 -21.859 -10.047 1 97.12 34 PHE B O 1
ATOM 1465 N N . ASP B 1 35 ? 7.332 -23.359 -8.352 1 95.38 35 ASP B N 1
ATOM 1466 C CA . ASP B 1 35 ? 8.164 -24.312 -9.078 1 95.38 35 ASP B CA 1
ATOM 1467 C C . ASP B 1 35 ? 7.438 -24.859 -10.297 1 95.38 35 ASP B C 1
ATOM 1469 O O . ASP B 1 35 ? 8.039 -25.031 -11.367 1 95.38 35 ASP B O 1
ATOM 1473 N N . ALA B 1 36 ? 6.191 -25.156 -10.109 1 94.62 36 ALA B N 1
ATOM 1474 C CA . ALA B 1 36 ? 5.387 -25.656 -11.219 1 94.62 36 ALA B CA 1
ATOM 1475 C C . ALA B 1 36 ? 5.281 -24.609 -12.328 1 94.62 36 ALA B C 1
ATOM 1477 O O . ALA B 1 36 ? 5.316 -24.938 -13.516 1 94.62 36 ALA B O 1
ATOM 1478 N N . ILE B 1 37 ? 5.125 -23.359 -11.945 1 94.44 37 ILE B N 1
ATOM 1479 C CA . ILE B 1 37 ? 5.051 -22.266 -12.906 1 94.44 37 ILE B CA 1
ATOM 1480 C C . ILE B 1 37 ? 6.387 -22.125 -13.633 1 94.44 37 ILE B C 1
ATOM 1482 O O . ILE B 1 37 ? 6.422 -22.016 -14.859 1 94.44 37 ILE B O 1
ATOM 1486 N N . ALA B 1 38 ? 7.457 -22.172 -12.914 1 92.88 38 ALA B N 1
ATOM 1487 C CA . ALA B 1 38 ? 8.797 -21.953 -13.445 1 92.88 38 ALA B CA 1
ATOM 1488 C C . ALA B 1 38 ? 9.211 -23.078 -14.383 1 92.88 38 ALA B C 1
ATOM 1490 O O . ALA B 1 38 ? 9.906 -22.844 -15.375 1 92.88 38 ALA B O 1
ATOM 1491 N N . SER B 1 39 ? 8.805 -24.266 -14.102 1 89.94 39 SER B N 1
ATOM 1492 C CA . SER B 1 39 ? 9.188 -25.438 -14.883 1 89.94 39 SER B CA 1
ATOM 1493 C C . SER B 1 39 ? 8.25 -25.641 -16.062 1 89.94 39 SER B C 1
ATOM 1495 O O . SER B 1 39 ? 8.383 -26.625 -16.797 1 89.94 39 SER B O 1
ATOM 1497 N N . GLU B 1 40 ? 7.363 -24.781 -16.219 1 82.69 40 GLU B N 1
ATOM 1498 C CA . GLU B 1 40 ? 6.379 -24.844 -17.297 1 82.69 40 GLU B CA 1
ATOM 1499 C C . GLU B 1 40 ? 5.449 -26.047 -17.125 1 82.69 40 GLU B C 1
ATOM 1501 O O . GLU B 1 40 ? 4.887 -26.547 -18.094 1 82.69 40 GLU B O 1
ATOM 1506 N N . GLY B 1 41 ? 5.387 -26.484 -15.859 1 80.44 41 GLY B N 1
ATOM 1507 C CA . GLY B 1 41 ? 4.379 -27.469 -15.547 1 80.44 41 GLY B CA 1
ATOM 1508 C C . GLY B 1 41 ? 2.961 -26.953 -15.664 1 80.44 41 GLY B C 1
ATOM 1509 O O . GLY B 1 41 ? 2.027 -27.719 -15.906 1 80.44 41 GLY B O 1
ATOM 1510 N N . VAL B 1 42 ? 2.834 -25.719 -15.328 1 84.75 42 VAL B N 1
ATOM 1511 C CA . VAL B 1 42 ? 1.593 -24.984 -15.555 1 84.75 42 VAL B CA 1
ATOM 1512 C C . VAL B 1 42 ? 1.883 -23.688 -16.312 1 84.75 42 VAL B C 1
ATOM 1514 O O . VAL B 1 42 ? 2.953 -23.094 -16.156 1 84.75 42 VAL B O 1
ATOM 1517 N N . GLN B 1 43 ? 0.856 -23.312 -17.062 1 90.44 43 GLN B N 1
ATOM 1518 C CA . GLN B 1 43 ? 1.11 -22.203 -17.984 1 90.44 43 GLN B CA 1
ATOM 1519 C C . GLN B 1 43 ? 0.473 -20.906 -17.469 1 90.44 43 GLN B C 1
ATOM 1521 O O . GLN B 1 43 ? -0.423 -20.359 -18.125 1 90.44 43 GLN B O 1
ATOM 1526 N N . TYR B 1 44 ? 1.004 -20.438 -16.406 1 94.69 44 TYR B N 1
ATOM 1527 C CA . TYR B 1 44 ? 0.602 -19.125 -15.922 1 94.69 44 TYR B CA 1
ATOM 1528 C C . TYR B 1 44 ? 1.574 -18.047 -16.391 1 94.69 44 TYR B C 1
ATOM 1530 O O . TYR B 1 44 ? 2.725 -18.016 -15.953 1 94.69 44 TYR B O 1
ATOM 1538 N N . ARG B 1 45 ? 0.98 -17.297 -17.297 1 94.5 45 ARG B N 1
ATOM 1539 C CA . ARG B 1 45 ? 1.712 -16.156 -17.859 1 94.5 45 ARG B CA 1
ATOM 1540 C C . ARG B 1 45 ? 0.756 -15.133 -18.453 1 94.5 45 ARG B C 1
ATOM 1542 O O . ARG B 1 45 ? -0.293 -15.492 -18.984 1 94.5 45 ARG B O 1
ATOM 1549 N N . PRO B 1 46 ? 1.168 -13.953 -18.375 1 95.44 46 PRO B N 1
ATOM 1550 C CA . PRO B 1 46 ? 2.164 -13.344 -17.484 1 95.44 46 PRO B CA 1
ATOM 1551 C C . PRO B 1 46 ? 1.797 -13.453 -16.016 1 95.44 46 PRO B C 1
ATOM 1553 O O . PRO B 1 46 ? 0.644 -13.742 -15.68 1 95.44 46 PRO B O 1
ATOM 1556 N N . LEU B 1 47 ? 2.799 -13.336 -15.133 1 98.25 47 LEU B N 1
ATOM 1557 C CA . LEU B 1 47 ? 2.576 -13.141 -13.703 1 98.25 47 LEU B CA 1
ATOM 1558 C C . LEU B 1 47 ? 2.494 -11.656 -13.359 1 98.25 47 LEU B C 1
ATOM 1560 O O . LEU B 1 47 ? 3.373 -10.875 -13.742 1 98.25 47 LEU B O 1
ATOM 1564 N N . TYR B 1 48 ? 1.396 -11.281 -12.695 1 98.81 48 TYR B N 1
ATOM 1565 C CA . TYR B 1 48 ? 1.196 -9.898 -12.289 1 98.81 48 TYR B CA 1
ATOM 1566 C C . TYR B 1 48 ? 1.308 -9.75 -10.773 1 98.81 48 TYR B C 1
ATOM 1568 O O . TYR B 1 48 ? 0.966 -10.672 -10.031 1 98.81 48 TYR B O 1
ATOM 1576 N N . THR B 1 49 ? 1.775 -8.727 -10.359 1 98.81 49 THR B N 1
ATOM 1577 C CA . T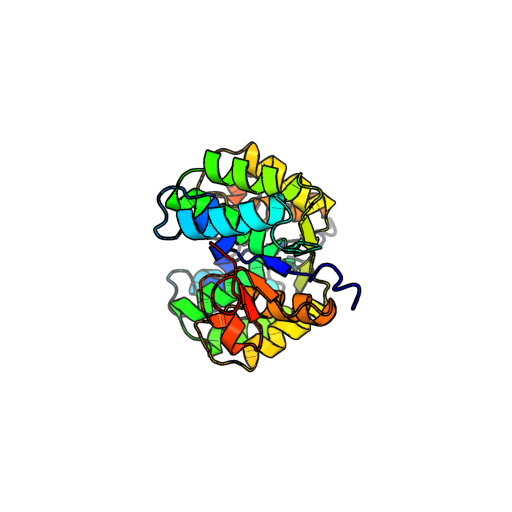HR B 1 49 ? 1.624 -8.203 -9 1 98.81 49 THR B CA 1
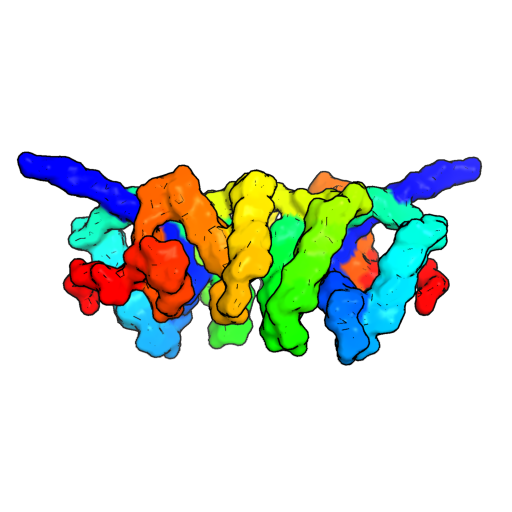ATOM 1578 C C . THR B 1 49 ? 1.594 -6.68 -9.016 1 98.81 49 THR B C 1
ATOM 1580 O O . THR B 1 49 ? 1.528 -6.062 -10.086 1 98.81 49 THR B O 1
ATOM 1583 N N . THR B 1 50 ? 1.476 -6.059 -7.887 1 98.88 50 THR B N 1
ATOM 1584 C CA . THR B 1 50 ? 1.341 -4.605 -7.855 1 98.88 50 THR B CA 1
ATOM 1585 C C . THR B 1 50 ? 2.326 -3.994 -6.859 1 98.88 50 THR B C 1
ATOM 1587 O O . THR B 1 50 ? 2.828 -4.684 -5.973 1 98.88 50 THR B O 1
ATOM 1590 N N . THR B 1 51 ? 2.541 -2.719 -6.992 1 98.88 51 THR B N 1
ATOM 1591 C CA . THR B 1 51 ? 3.428 -2.014 -6.074 1 98.88 51 THR B CA 1
ATOM 1592 C C . THR B 1 51 ? 2.846 -2.006 -4.664 1 98.88 51 THR B C 1
ATOM 1594 O O . THR B 1 51 ? 3.588 -2.018 -3.68 1 98.88 51 THR B O 1
ATOM 1597 N N .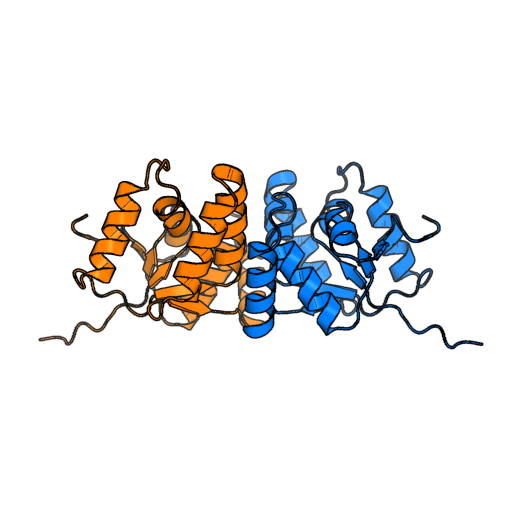 HIS B 1 52 ? 1.504 -2.049 -4.531 1 98.94 52 HIS B N 1
ATOM 1598 C CA . HIS B 1 52 ? 0.885 -2.117 -3.211 1 98.94 52 HIS B CA 1
ATOM 1599 C C . HIS B 1 52 ? 1.145 -3.467 -2.551 1 98.94 52 HIS B C 1
ATOM 1601 O O . HIS B 1 52 ? 1.43 -3.531 -1.353 1 98.94 52 HIS B O 1
ATOM 1607 N N . VAL B 1 53 ? 1.066 -4.551 -3.334 1 98.88 53 VAL B N 1
ATOM 1608 C CA . VAL B 1 53 ? 1.342 -5.891 -2.826 1 98.88 53 VAL B CA 1
ATOM 1609 C C . VAL B 1 53 ? 2.801 -5.988 -2.387 1 98.88 53 VAL B C 1
ATOM 1611 O O . VAL B 1 53 ? 3.102 -6.555 -1.333 1 98.88 53 VAL B O 1
ATOM 1614 N N . LEU B 1 54 ? 3.693 -5.375 -3.154 1 98.94 54 LEU B N 1
ATOM 1615 C CA . LEU B 1 54 ? 5.113 -5.438 -2.826 1 98.94 54 LEU B CA 1
ATOM 1616 C C . LEU B 1 54 ? 5.418 -4.633 -1.567 1 98.94 54 LEU B C 1
ATOM 1618 O O . LEU B 1 54 ? 6.273 -5.02 -0.769 1 98.94 54 LEU B O 1
ATOM 1622 N N . ALA B 1 55 ? 4.723 -3.492 -1.389 1 98.81 55 ALA B N 1
ATOM 1623 C CA . ALA B 1 55 ? 4.902 -2.711 -0.167 1 98.81 55 ALA B CA 1
ATOM 1624 C C . ALA B 1 55 ? 4.441 -3.496 1.058 1 98.81 55 ALA B C 1
ATOM 1626 O O . ALA B 1 55 ? 5.125 -3.516 2.084 1 98.81 55 ALA B O 1
ATOM 1627 N N . GLU B 1 56 ? 3.312 -4.199 0.952 1 98.56 56 GLU B N 1
ATOM 1628 C CA . GLU B 1 56 ? 2.818 -5.047 2.033 1 98.56 56 GLU B CA 1
ATOM 1629 C C . GLU B 1 56 ? 3.789 -6.188 2.324 1 98.56 56 GLU B C 1
ATOM 1631 O O . GLU B 1 56 ? 4.062 -6.496 3.486 1 98.56 56 GLU B O 1
ATOM 1636 N N . LEU B 1 57 ? 4.289 -6.789 1.305 1 98.69 57 LEU B N 1
ATOM 1637 C CA . LEU B 1 57 ? 5.215 -7.91 1.438 1 98.69 57 LEU B CA 1
ATOM 1638 C C . LEU B 1 57 ? 6.469 -7.496 2.201 1 98.69 57 LEU B C 1
ATOM 1640 O O . LEU B 1 57 ? 6.914 -8.203 3.105 1 98.69 57 LEU B O 1
ATOM 1644 N N . SER B 1 58 ? 7.023 -6.363 1.801 1 98.31 58 SER B N 1
ATOM 1645 C CA . SER B 1 58 ? 8.258 -5.887 2.42 1 98.31 58 SER B CA 1
ATOM 1646 C C . SER B 1 58 ? 8.078 -5.691 3.922 1 98.31 58 SER B C 1
ATOM 1648 O O . SER B 1 58 ? 8.93 -6.105 4.711 1 98.31 58 SER B O 1
ATOM 1650 N N . THR B 1 59 ? 6.973 -5.07 4.289 1 97.19 59 THR B N 1
ATOM 1651 C CA . THR B 1 59 ? 6.691 -4.82 5.699 1 97.19 59 THR B CA 1
ATOM 1652 C C . THR B 1 59 ? 6.484 -6.133 6.449 1 97.19 59 THR B C 1
ATOM 1654 O O . THR B 1 59 ? 7.016 -6.32 7.547 1 97.19 59 THR B O 1
ATOM 1657 N N . LEU B 1 60 ? 5.723 -7.031 5.875 1 97.19 60 LEU B N 1
ATOM 1658 C CA . LEU B 1 60 ? 5.41 -8.312 6.504 1 97.19 60 LEU B CA 1
ATOM 1659 C C . LEU B 1 60 ? 6.68 -9.133 6.715 1 97.19 60 LEU B C 1
ATOM 1661 O O . LEU B 1 60 ? 6.902 -9.672 7.801 1 97.19 60 LEU B O 1
ATOM 1665 N N . LEU B 1 61 ? 7.512 -9.273 5.676 1 97.88 61 LEU B N 1
ATOM 1666 C CA . LEU B 1 61 ? 8.75 -10.039 5.777 1 97.88 61 LEU B CA 1
ATOM 1667 C C . LEU B 1 61 ? 9.711 -9.406 6.773 1 97.88 61 LEU B C 1
ATOM 1669 O O . LEU B 1 61 ? 10.352 -10.102 7.559 1 97.88 61 LEU B O 1
ATOM 1673 N N . ALA B 1 62 ? 9.797 -8.039 6.711 1 97 62 ALA B N 1
ATOM 1674 C CA . ALA B 1 62 ? 10.703 -7.359 7.633 1 97 62 ALA B CA 1
ATOM 1675 C C . ALA B 1 62 ? 10.273 -7.578 9.086 1 97 62 ALA B C 1
ATOM 1677 O O . ALA B 1 62 ? 11.117 -7.777 9.961 1 97 62 ALA B O 1
ATOM 1678 N N . ARG B 1 63 ? 9.008 -7.574 9.352 1 95.38 63 ARG B N 1
ATOM 1679 C CA . ARG B 1 63 ? 8.477 -7.68 10.703 1 95.38 63 ARG B CA 1
ATOM 1680 C C . ARG B 1 63 ? 8.516 -9.125 11.195 1 95.38 63 ARG B C 1
ATOM 1682 O O . ARG B 1 63 ? 8.844 -9.383 12.359 1 95.38 63 ARG B O 1
ATOM 1689 N N . LYS B 1 64 ? 8.188 -10.078 10.359 1 96.5 64 LYS B N 1
ATOM 1690 C CA . LYS B 1 64 ? 7.992 -11.461 10.789 1 96.5 64 LYS B CA 1
ATOM 1691 C C . LYS B 1 64 ? 9.273 -12.273 10.641 1 96.5 64 LYS B C 1
ATOM 1693 O O . LYS B 1 64 ? 9.438 -13.305 11.289 1 96.5 64 LYS B O 1
ATOM 1698 N N . ARG B 1 65 ? 10.141 -11.867 9.75 1 96.12 65 ARG B N 1
ATOM 1699 C CA . ARG B 1 65 ? 11.422 -12.531 9.562 1 96.12 65 ARG B CA 1
ATOM 1700 C C . ARG B 1 65 ? 12.578 -11.578 9.836 1 96.12 65 ARG B C 1
ATOM 1702 O O . ARG B 1 65 ? 12.922 -11.328 10.992 1 96.12 65 ARG B O 1
ATOM 1709 N N . ASP B 1 66 ? 13.047 -10.906 8.805 1 96.12 66 ASP B N 1
ATOM 1710 C CA . ASP B 1 66 ? 14.109 -9.914 8.938 1 96.12 66 ASP B CA 1
ATOM 1711 C C . ASP B 1 66 ? 14.242 -9.062 7.68 1 96.12 66 ASP B C 1
ATOM 1713 O O . ASP B 1 66 ? 13.625 -9.367 6.652 1 96.12 66 ASP B O 1
ATOM 1717 N N . HIS B 1 67 ? 14.977 -8.008 7.82 1 96.94 67 HIS B N 1
ATOM 1718 C CA . HIS B 1 67 ? 15.188 -7.055 6.738 1 96.94 67 HIS B CA 1
ATOM 1719 C C . HIS B 1 67 ? 15.852 -7.719 5.539 1 96.94 67 HIS B C 1
ATOM 1721 O O . HIS B 1 67 ? 15.5 -7.434 4.391 1 96.94 67 HIS B O 1
ATOM 1727 N N . GLU B 1 68 ? 16.766 -8.555 5.75 1 96.62 68 GLU B N 1
ATOM 1728 C CA . GLU B 1 68 ? 17.484 -9.227 4.676 1 96.62 68 GLU B CA 1
ATOM 1729 C C . GLU B 1 68 ? 16.547 -10.055 3.809 1 96.62 68 GLU B C 1
ATOM 1731 O O . GLU B 1 68 ? 16.641 -10.039 2.58 1 96.62 68 GLU B O 1
ATOM 1736 N N . THR B 1 69 ? 15.609 -10.773 4.426 1 97.44 69 THR B N 1
ATOM 1737 C CA . THR B 1 69 ? 14.625 -11.57 3.697 1 97.44 69 THR B CA 1
ATOM 1738 C C . THR B 1 69 ? 13.711 -10.672 2.869 1 97.44 69 THR B C 1
ATOM 1740 O O . THR B 1 69 ? 13.391 -10.992 1.723 1 97.44 69 THR B O 1
ATOM 1743 N N . ALA B 1 70 ? 13.273 -9.57 3.473 1 98.19 70 ALA B N 1
ATOM 1744 C CA . ALA B 1 70 ? 12.422 -8.609 2.77 1 98.19 70 ALA B CA 1
ATOM 1745 C C . ALA B 1 70 ? 13.125 -8.055 1.533 1 98.19 70 ALA B C 1
ATOM 1747 O O . ALA B 1 70 ? 12.547 -8.016 0.446 1 98.19 70 ALA B O 1
ATOM 1748 N N . VAL B 1 71 ? 14.406 -7.68 1.693 1 97.88 71 VAL B N 1
ATOM 1749 C CA . VAL B 1 71 ? 15.203 -7.109 0.608 1 97.88 71 VAL B CA 1
ATOM 1750 C C . VAL B 1 71 ? 15.383 -8.148 -0.499 1 97.88 71 VAL B C 1
ATOM 1752 O O . VAL B 1 71 ? 15.211 -7.836 -1.681 1 97.88 71 VAL B O 1
ATOM 1755 N N . ARG B 1 72 ? 15.695 -9.328 -0.15 1 97.62 72 ARG B N 1
ATOM 1756 C CA . ARG B 1 72 ? 15.898 -10.406 -1.111 1 97.62 72 ARG B CA 1
ATOM 1757 C C . ARG B 1 72 ? 14.625 -10.68 -1.9 1 97.62 72 ARG B C 1
ATOM 1759 O O . ARG B 1 72 ? 14.656 -10.812 -3.125 1 97.62 72 ARG B O 1
ATOM 1766 N N . GLY B 1 73 ? 13.484 -10.805 -1.193 1 98.25 73 GLY B N 1
ATOM 1767 C CA . GLY B 1 73 ? 12.211 -11.023 -1.861 1 98.25 73 GLY B CA 1
ATOM 1768 C C . GLY B 1 73 ? 11.867 -9.93 -2.854 1 98.25 73 GLY B C 1
ATOM 1769 O O . GLY B 1 73 ? 11.531 -10.211 -4.008 1 98.25 73 GLY B O 1
ATOM 1770 N N . LEU B 1 74 ? 12 -8.695 -2.438 1 98.44 74 LEU B N 1
ATOM 1771 C CA . LEU B 1 74 ? 11.688 -7.551 -3.295 1 98.44 74 LEU B CA 1
ATOM 1772 C C . LEU B 1 74 ? 12.586 -7.543 -4.527 1 98.44 74 LEU B C 1
ATOM 1774 O O . LEU B 1 74 ? 12.109 -7.355 -5.648 1 98.44 74 LEU B O 1
ATOM 1778 N N . ARG B 1 75 ? 13.836 -7.742 -4.328 1 98.06 75 ARG B N 1
ATOM 1779 C CA . ARG B 1 75 ? 14.797 -7.723 -5.426 1 98.06 75 ARG B CA 1
ATOM 1780 C C . ARG B 1 75 ? 14.5 -8.82 -6.438 1 98.06 75 ARG B C 1
ATOM 1782 O O . ARG B 1 75 ? 14.539 -8.586 -7.645 1 98.06 75 ARG B O 1
ATOM 1789 N N . ARG B 1 76 ? 14.227 -9.984 -5.969 1 98.12 76 ARG B N 1
ATOM 1790 C CA . ARG B 1 76 ? 13.977 -11.117 -6.848 1 98.12 76 ARG B CA 1
ATOM 1791 C C . ARG B 1 76 ? 12.727 -10.891 -7.691 1 98.12 76 ARG B C 1
ATOM 1793 O O . ARG B 1 76 ? 12.719 -11.18 -8.891 1 98.12 76 ARG B O 1
ATOM 1800 N N . ILE B 1 77 ? 11.703 -10.375 -7.086 1 98.5 77 ILE B N 1
ATOM 1801 C CA . ILE B 1 77 ? 10.453 -10.141 -7.805 1 98.5 77 ILE B CA 1
ATOM 1802 C C . ILE B 1 77 ? 10.641 -9.016 -8.82 1 98.5 77 ILE B C 1
ATOM 1804 O O . ILE B 1 77 ? 10.258 -9.156 -9.984 1 98.5 77 ILE B O 1
ATOM 1808 N N . ARG B 1 78 ? 11.297 -7.938 -8.398 1 98.19 78 ARG B N 1
ATOM 1809 C CA . ARG B 1 78 ? 11.43 -6.75 -9.242 1 98.19 78 ARG B CA 1
ATOM 1810 C C . ARG B 1 78 ? 12.383 -7.008 -10.406 1 98.19 78 ARG B C 1
ATOM 1812 O O . ARG B 1 78 ? 12.234 -6.41 -11.477 1 98.19 78 ARG B O 1
ATOM 1819 N N . ASN B 1 79 ? 13.281 -7.895 -10.219 1 97.25 79 ASN B N 1
ATOM 1820 C CA . ASN B 1 79 ? 14.273 -8.156 -11.258 1 97.25 79 ASN B CA 1
ATOM 1821 C C . ASN B 1 79 ? 13.852 -9.312 -12.156 1 97.25 79 ASN B C 1
ATOM 1823 O O . ASN B 1 79 ? 14.531 -9.609 -13.148 1 97.25 79 ASN B O 1
ATOM 1827 N N . SER B 1 80 ? 12.789 -9.961 -11.812 1 96.56 80 SER B N 1
ATOM 1828 C CA . SER B 1 80 ? 12.328 -11.094 -12.602 1 96.56 80 SER B CA 1
ATOM 1829 C C . SER B 1 80 ? 11.586 -10.633 -13.852 1 96.56 80 SER B C 1
ATOM 1831 O O . SER B 1 80 ? 10.703 -9.773 -13.781 1 96.56 80 SER B O 1
ATOM 1833 N N . SER B 1 81 ? 11.883 -11.141 -15.023 1 95.12 81 SER B N 1
ATOM 1834 C CA . SER B 1 81 ? 11.172 -10.852 -16.266 1 95.12 81 SER B CA 1
ATOM 1835 C C . SER B 1 81 ? 9.82 -11.555 -16.297 1 95.12 81 SER B C 1
ATOM 1837 O O . SER B 1 81 ? 8.977 -11.258 -17.141 1 95.12 81 SER B O 1
ATOM 1839 N N . ALA B 1 82 ? 9.594 -12.484 -15.375 1 94.31 82 ALA B N 1
ATOM 1840 C CA . ALA B 1 82 ? 8.336 -13.219 -15.312 1 94.31 82 ALA B CA 1
ATOM 1841 C C . ALA B 1 82 ? 7.215 -12.352 -14.75 1 94.31 82 ALA B C 1
ATOM 1843 O O . ALA B 1 82 ? 6.039 -12.578 -15.047 1 94.31 82 ALA B O 1
ATOM 1844 N N . PHE B 1 83 ? 7.613 -11.375 -13.961 1 97.75 83 PHE B N 1
ATOM 1845 C CA . PHE B 1 83 ? 6.609 -10.586 -13.258 1 97.75 83 PHE B CA 1
ATOM 1846 C C . PHE B 1 83 ? 6.395 -9.242 -13.953 1 97.75 83 PHE B C 1
ATOM 1848 O O . PHE B 1 83 ? 7.359 -8.562 -14.312 1 97.75 83 PHE B O 1
ATOM 1855 N N . SER B 1 84 ? 5.23 -8.969 -14.188 1 98 84 SER B N 1
ATOM 1856 C CA . SER B 1 84 ? 4.805 -7.609 -14.492 1 98 84 SER B CA 1
ATOM 1857 C C . SER B 1 84 ? 4.285 -6.898 -13.25 1 98 84 SER B C 1
ATOM 1859 O O . SER B 1 84 ? 3.234 -7.258 -12.719 1 98 84 SER B O 1
ATOM 1861 N N . ILE B 1 85 ? 4.938 -5.891 -12.781 1 98.62 85 ILE B N 1
ATOM 1862 C CA . ILE B 1 85 ? 4.535 -5.129 -11.602 1 98.62 85 ILE B CA 1
ATOM 1863 C C . ILE B 1 85 ? 3.637 -3.967 -12.016 1 98.62 85 ILE B C 1
ATOM 1865 O O . ILE B 1 85 ? 4.102 -3 -12.617 1 98.62 85 ILE B O 1
ATOM 1869 N N . VAL B 1 86 ? 2.408 -4.039 -11.672 1 98.56 86 VAL B N 1
ATOM 1870 C CA . VAL B 1 86 ? 1.396 -3.094 -12.141 1 98.56 86 VAL B CA 1
ATOM 1871 C C . VAL B 1 86 ? 1.289 -1.927 -11.164 1 98.56 86 VAL B C 1
ATOM 1873 O O . VAL B 1 86 ? 1.277 -2.129 -9.945 1 98.56 86 VAL B O 1
ATOM 1876 N N . ARG B 1 87 ? 1.297 -0.73 -11.656 1 98.31 87 ARG B N 1
ATOM 1877 C CA . ARG B 1 87 ? 0.98 0.49 -10.922 1 98.31 87 ARG B CA 1
ATOM 1878 C C . ARG B 1 87 ? -0.438 0.96 -11.227 1 98.31 87 ARG B C 1
ATOM 1880 O O . ARG B 1 87 ? -0.747 1.322 -12.359 1 98.31 87 ARG B O 1
ATOM 1887 N N . PRO B 1 88 ? -1.278 0.927 -10.18 1 98.56 88 PRO B N 1
ATOM 1888 C CA . PRO B 1 88 ? -2.66 1.331 -10.453 1 98.56 88 PRO B CA 1
ATOM 1889 C C . PRO B 1 88 ? -2.766 2.766 -10.961 1 98.56 88 PRO B C 1
ATOM 1891 O O . PRO B 1 88 ? -2.051 3.65 -10.477 1 98.56 88 PRO B O 1
ATOM 1894 N N . THR B 1 89 ? -3.609 2.99 -11.992 1 98.19 89 THR B N 1
ATOM 1895 C CA . THR B 1 89 ? -3.953 4.344 -12.414 1 98.19 89 THR B CA 1
ATOM 1896 C C . THR B 1 89 ? -4.871 5.012 -11.391 1 98.19 89 THR B C 1
ATOM 1898 O O . THR B 1 89 ? -5.352 4.359 -10.461 1 98.19 89 THR B O 1
ATOM 1901 N N . GLU B 1 90 ? -5.027 6.328 -11.586 1 97.56 90 GLU B N 1
ATOM 1902 C CA . GLU B 1 90 ? -5.965 7.047 -10.727 1 97.56 90 GLU B CA 1
ATOM 1903 C C . GLU B 1 90 ? -7.363 6.445 -10.812 1 97.56 90 GLU B C 1
ATOM 1905 O O . GLU B 1 90 ? -8.031 6.262 -9.789 1 97.56 90 GLU B O 1
ATOM 1910 N N . ASP B 1 91 ? -7.762 6.109 -12.039 1 98.12 91 ASP B N 1
ATOM 1911 C CA . ASP B 1 91 ? -9.094 5.547 -12.25 1 98.12 91 ASP B CA 1
ATOM 1912 C C . ASP B 1 91 ? -9.219 4.176 -11.594 1 98.12 91 ASP B C 1
ATOM 1914 O O . ASP B 1 91 ? -10.242 3.869 -10.977 1 98.12 91 ASP B O 1
ATOM 1918 N N . GLU B 1 92 ? -8.266 3.352 -11.742 1 98.69 92 GLU B N 1
ATOM 1919 C CA . GLU B 1 92 ? -8.281 2.02 -11.141 1 98.69 92 GLU B CA 1
ATOM 1920 C C . GLU B 1 92 ? -8.336 2.102 -9.617 1 98.69 92 GLU B C 1
ATOM 1922 O O . GLU B 1 92 ? -9.039 1.32 -8.977 1 98.69 92 GLU B O 1
ATOM 1927 N N . PHE B 1 93 ? -7.613 3.055 -9.023 1 98.75 93 PHE B N 1
ATOM 1928 C CA . PHE B 1 93 ? -7.641 3.256 -7.582 1 98.75 93 PHE B CA 1
ATOM 1929 C C . PHE B 1 93 ? -9.016 3.729 -7.129 1 98.75 93 PHE B C 1
ATOM 1931 O O . PHE B 1 93 ? -9.531 3.273 -6.105 1 98.75 93 PHE B O 1
ATOM 1938 N N . GLU B 1 94 ? -9.578 4.621 -7.891 1 98.25 94 GLU B N 1
ATOM 1939 C CA . GLU B 1 94 ? -10.914 5.129 -7.566 1 98.25 94 GLU B CA 1
ATOM 1940 C C . GLU B 1 94 ? -11.953 4.012 -7.59 1 98.25 94 GLU B C 1
ATOM 1942 O O . GLU B 1 94 ? -12.812 3.939 -6.711 1 98.25 94 GLU B O 1
ATOM 1947 N N . VAL B 1 95 ? -11.875 3.152 -8.594 1 98.38 95 VAL B N 1
ATOM 1948 C CA . VAL B 1 95 ? -12.805 2.035 -8.695 1 98.38 95 VAL B CA 1
ATOM 1949 C C . VAL B 1 95 ? -12.633 1.101 -7.504 1 98.38 95 VAL B C 1
ATOM 1951 O O . VAL B 1 95 ? -13.617 0.626 -6.93 1 98.38 95 VAL B O 1
ATOM 1954 N N . ALA B 1 96 ? -11.398 0.857 -7.102 1 98.56 96 ALA B N 1
ATOM 1955 C CA . ALA B 1 96 ? -11.133 0.001 -5.949 1 98.56 96 ALA B CA 1
ATOM 1956 C C . ALA B 1 96 ? -11.703 0.61 -4.672 1 98.56 96 ALA B C 1
ATOM 1958 O O . ALA B 1 96 ? -12.258 -0.1 -3.83 1 98.56 96 ALA B O 1
ATOM 1959 N N . CYS B 1 97 ? -11.562 1.951 -4.504 1 98.38 97 CYS B N 1
ATOM 1960 C CA . CYS B 1 97 ? -12.117 2.625 -3.336 1 98.38 97 CYS B CA 1
ATOM 1961 C C . CYS B 1 97 ? -13.633 2.494 -3.299 1 98.38 97 CYS B C 1
ATOM 1963 O O . CYS B 1 97 ? -14.219 2.271 -2.236 1 98.38 97 CYS B O 1
ATOM 1965 N N . ARG B 1 98 ? -14.242 2.605 -4.461 1 97.69 98 ARG B N 1
ATOM 1966 C CA . ARG B 1 98 ? -15.695 2.467 -4.523 1 97.69 98 ARG B CA 1
ATOM 1967 C C . ARG B 1 98 ? -16.125 1.049 -4.164 1 97.69 98 ARG B C 1
ATOM 1969 O O . ARG B 1 98 ? -17.141 0.855 -3.479 1 97.69 98 ARG B O 1
ATOM 1976 N N . GLN B 1 99 ? -15.406 0.076 -4.637 1 96.94 99 GLN B N 1
ATOM 1977 C CA . GLN B 1 99 ? -15.703 -1.307 -4.277 1 96.94 99 GLN B CA 1
ATOM 1978 C C . GLN B 1 99 ? -15.516 -1.539 -2.781 1 96.94 99 GLN B C 1
ATOM 1980 O O . GLN B 1 99 ? -16.344 -2.186 -2.137 1 96.94 99 GLN B O 1
ATOM 1985 N N . PHE B 1 100 ? -14.438 -1.028 -2.232 1 97.56 100 PHE B N 1
ATOM 1986 C CA . PHE B 1 100 ? -14.18 -1.123 -0.8 1 97.56 100 PHE B CA 1
ATOM 1987 C C . PHE B 1 100 ? -15.344 -0.535 -0.001 1 97.56 100 PHE B C 1
ATOM 1989 O O . PHE B 1 100 ? -15.766 -1.11 1.004 1 97.56 100 PHE B O 1
ATOM 1996 N N . GLU B 1 101 ? -15.805 0.58 -0.452 1 96.12 101 GLU B N 1
ATOM 1997 C CA . GLU B 1 101 ? -16.922 1.256 0.209 1 96.12 101 GLU B CA 1
ATOM 1998 C C . GLU B 1 101 ? -18.172 0.397 0.183 1 96.12 101 GLU B C 1
ATOM 2000 O O . GLU B 1 101 ? -18.922 0.346 1.167 1 96.12 101 GLU B O 1
ATOM 2005 N N . ARG B 1 102 ? -18.406 -0.299 -0.902 1 92.94 102 ARG B N 1
ATOM 2006 C CA . ARG B 1 102 ? -19.641 -1.046 -1.113 1 92.94 102 ARG B CA 1
ATOM 2007 C C . ARG B 1 102 ? -19.609 -2.387 -0.389 1 92.94 102 ARG B C 1
ATOM 2009 O O . ARG B 1 102 ? -20.625 -2.881 0.073 1 92.94 102 ARG B O 1
ATOM 2016 N N . TYR B 1 103 ? -18.406 -2.898 -0.298 1 83.69 103 TYR B N 1
ATOM 2017 C CA . TYR B 1 103 ? -18.234 -4.227 0.282 1 83.69 103 TYR B CA 1
ATOM 2018 C C . TYR B 1 103 ? -17.891 -4.133 1.766 1 83.69 103 TYR B C 1
ATOM 2020 O O . TYR B 1 103 ? -16.734 -3.941 2.131 1 83.69 103 TYR B O 1
ATOM 2028 N N . ASP B 1 104 ? -18.891 -4.332 2.477 1 76.62 104 ASP B N 1
ATOM 2029 C CA . ASP B 1 104 ? -18.672 -4.223 3.914 1 76.62 104 ASP B CA 1
ATOM 2030 C C . ASP B 1 104 ? -18.203 -5.555 4.5 1 76.62 104 ASP B C 1
ATOM 2032 O O . ASP B 1 104 ? -18.938 -6.207 5.238 1 76.62 104 ASP B O 1
ATOM 2036 N N . ASP B 1 105 ? -17.203 -6.055 3.965 1 80.81 105 ASP B N 1
ATOM 2037 C CA . ASP B 1 105 ? -16.453 -7.191 4.496 1 80.81 105 ASP B CA 1
ATOM 2038 C C . ASP B 1 105 ? -15.078 -6.754 5.012 1 80.81 105 ASP B C 1
ATOM 2040 O O . ASP B 1 105 ? -14.188 -6.43 4.223 1 80.81 105 ASP B O 1
ATOM 2044 N N . ARG B 1 106 ? -14.93 -6.777 6.219 1 74.56 106 ARG B N 1
ATOM 2045 C CA . ARG B 1 106 ? -13.758 -6.219 6.895 1 74.56 106 ARG B CA 1
ATOM 2046 C C . ARG B 1 106 ? -12.5 -7.02 6.566 1 74.56 106 ARG B C 1
ATOM 2048 O O . ARG B 1 106 ? -11.383 -6.539 6.766 1 74.56 106 ARG B O 1
ATOM 2055 N N . GLU B 1 107 ? -12.734 -8.18 6.102 1 86.81 107 GLU B N 1
ATOM 2056 C CA . GLU B 1 107 ? -11.562 -9.023 5.855 1 86.81 107 GLU B CA 1
ATOM 2057 C C . GLU B 1 107 ? -10.938 -8.719 4.496 1 86.81 107 GLU B C 1
ATOM 2059 O O . GLU B 1 107 ? -9.781 -9.047 4.254 1 86.81 107 GLU B O 1
ATOM 2064 N N . ILE B 1 108 ? -11.742 -8.102 3.623 1 95.81 108 ILE B N 1
ATOM 2065 C CA . ILE B 1 108 ? -11.234 -7.766 2.299 1 95.81 108 ILE B CA 1
ATOM 2066 C C . ILE B 1 108 ? -10.719 -6.328 2.293 1 95.81 108 ILE B C 1
ATOM 2068 O O . ILE B 1 108 ? -11.5 -5.379 2.385 1 95.81 108 ILE B O 1
ATOM 2072 N N . THR B 1 109 ? -9.422 -6.148 2.16 1 97.31 109 THR B N 1
ATOM 2073 C CA . THR B 1 109 ? -8.766 -4.852 2.289 1 97.31 109 THR B CA 1
ATOM 2074 C C . THR B 1 109 ? -8.844 -4.078 0.976 1 97.31 109 THR B C 1
ATOM 2076 O O . THR B 1 109 ? -9.195 -4.637 -0.063 1 97.31 109 THR B O 1
ATOM 2079 N N . LEU B 1 110 ? -8.531 -2.834 1.04 1 98.06 110 LEU B N 1
ATOM 2080 C CA . LEU B 1 110 ? -8.492 -2.01 -0.163 1 98.06 110 LEU B CA 1
ATOM 2081 C C . LEU B 1 110 ? -7.5 -2.572 -1.177 1 98.06 110 LEU B C 1
ATOM 2083 O O . LEU B 1 110 ? -7.758 -2.541 -2.383 1 98.06 110 LEU B O 1
ATOM 2087 N N . VAL B 1 111 ? -6.328 -3.102 -0.714 1 98.5 111 VAL B N 1
ATOM 2088 C CA . VAL B 1 111 ? -5.32 -3.652 -1.618 1 98.5 111 VAL B CA 1
ATOM 2089 C C . VAL B 1 111 ? -5.871 -4.898 -2.307 1 98.5 111 VAL B C 1
ATOM 2091 O O . VAL B 1 111 ? -5.574 -5.152 -3.477 1 98.5 111 VAL B O 1
ATOM 2094 N N . ASP B 1 112 ? -6.73 -5.695 -1.605 1 98.12 112 ASP B N 1
ATOM 2095 C CA . ASP B 1 112 ? -7.406 -6.82 -2.242 1 98.12 112 ASP B CA 1
ATOM 2096 C C . ASP B 1 112 ? -8.336 -6.344 -3.354 1 98.12 112 ASP B C 1
ATOM 2098 O O . ASP B 1 112 ? -8.328 -6.891 -4.457 1 98.12 112 ASP B O 1
ATOM 2102 N N . HIS B 1 113 ? -9.156 -5.32 -3.051 1 98.31 113 HIS B N 1
ATOM 2103 C CA . HIS B 1 113 ? -10.039 -4.758 -4.066 1 98.31 113 HIS B CA 1
ATOM 2104 C C . HIS B 1 113 ? -9.25 -4.191 -5.238 1 98.31 113 HIS B C 1
ATOM 2106 O O . HIS B 1 113 ? -9.656 -4.328 -6.391 1 98.31 113 HIS B O 1
ATOM 2112 N N . LEU B 1 114 ? -8.141 -3.527 -4.906 1 98.69 114 LEU B N 1
ATOM 2113 C CA . LEU B 1 114 ? -7.293 -2.961 -5.949 1 98.69 114 LEU B CA 1
ATOM 2114 C C . LEU B 1 114 ? -6.738 -4.055 -6.855 1 98.69 114 LEU B C 1
ATOM 2116 O O . LEU B 1 114 ? -6.762 -3.924 -8.086 1 98.69 114 LEU B O 1
ATOM 2120 N N . THR B 1 115 ? -6.25 -5.117 -6.254 1 98.69 115 THR B N 1
ATOM 2121 C CA . THR B 1 115 ? -5.762 -6.262 -7.016 1 98.69 115 THR B CA 1
ATOM 2122 C C . THR B 1 115 ? -6.871 -6.84 -7.891 1 98.69 115 THR B C 1
ATOM 2124 O O . THR B 1 115 ? -6.645 -7.168 -9.055 1 98.69 115 THR B O 1
ATOM 2127 N N . ALA B 1 116 ? -8.078 -6.906 -7.371 1 98.06 116 ALA B N 1
ATOM 2128 C CA . ALA B 1 116 ? -9.227 -7.426 -8.117 1 98.06 116 ALA B CA 1
ATOM 2129 C C . ALA B 1 116 ? -9.531 -6.547 -9.328 1 98.06 116 ALA B C 1
ATOM 2131 O O . ALA B 1 116 ? -9.781 -7.051 -10.422 1 98.06 116 ALA B O 1
ATOM 2132 N N . VAL B 1 117 ? -9.562 -5.254 -9.133 1 98.62 117 VAL B N 1
ATOM 2133 C CA . VAL B 1 117 ? -9.828 -4.305 -10.211 1 98.62 117 VAL B CA 1
ATOM 2134 C C . VAL B 1 117 ? -8.773 -4.445 -11.297 1 98.62 117 VAL B C 1
ATOM 2136 O O . VAL B 1 117 ? -9.102 -4.484 -12.492 1 98.62 117 VAL B O 1
ATOM 2139 N N . LEU B 1 118 ? -7.516 -4.504 -10.852 1 98.88 118 LEU B N 1
ATOM 2140 C CA . LEU B 1 118 ? -6.414 -4.621 -11.805 1 98.88 118 LEU B CA 1
ATOM 2141 C C . LEU B 1 118 ? -6.496 -5.934 -12.57 1 98.88 118 LEU B C 1
ATOM 2143 O O . LEU B 1 118 ? -6.215 -5.973 -13.773 1 98.88 118 LEU B O 1
ATOM 2147 N N . ALA B 1 119 ? -6.832 -7.02 -11.898 1 98.62 119 ALA B N 1
ATOM 2148 C CA . ALA B 1 119 ? -6.988 -8.32 -12.539 1 98.62 119 ALA B CA 1
ATOM 2149 C C . ALA B 1 119 ? -8.109 -8.289 -13.578 1 98.62 119 ALA B C 1
ATOM 2151 O O . ALA B 1 119 ? -7.938 -8.758 -14.703 1 98.62 119 ALA B O 1
ATOM 2152 N N . ASP B 1 120 ? -9.203 -7.711 -13.195 1 97.88 120 ASP B N 1
ATOM 2153 C CA . ASP B 1 120 ? -10.352 -7.609 -14.102 1 97.88 120 ASP B CA 1
ATOM 2154 C C . ASP B 1 120 ? -9.992 -6.816 -15.352 1 97.88 120 ASP B C 1
ATOM 2156 O O . ASP B 1 120 ? -10.32 -7.23 -16.469 1 97.88 120 ASP B O 1
ATOM 2160 N N . GLU B 1 121 ? -9.312 -5.723 -15.156 1 98 121 GLU B N 1
ATOM 2161 C CA . GLU B 1 121 ? -8.945 -4.848 -16.266 1 98 121 GLU B CA 1
ATOM 2162 C C . GLU B 1 121 ? -7.973 -5.539 -17.219 1 98 121 GLU B C 1
ATOM 2164 O O . GLU B 1 121 ? -7.855 -5.156 -18.391 1 98 121 GLU B O 1
ATOM 2169 N N . ARG B 1 122 ? -7.324 -6.539 -16.766 1 97.62 122 ARG B N 1
ATOM 2170 C CA . ARG B 1 122 ? -6.336 -7.266 -17.547 1 97.62 122 ARG B CA 1
ATOM 2171 C C . ARG B 1 122 ? -6.844 -8.656 -17.922 1 97.62 122 ARG B C 1
ATOM 2173 O O . ARG B 1 122 ? -6.051 -9.547 -18.234 1 97.62 122 ARG B O 1
ATOM 2180 N N . ALA B 1 123 ? -8.133 -8.883 -17.766 1 97 123 ALA B N 1
ATOM 2181 C CA . ALA B 1 123 ? -8.812 -10.125 -18.125 1 97 123 ALA B CA 1
ATOM 2182 C C . ALA B 1 123 ? -8.148 -11.328 -17.453 1 97 123 ALA B C 1
ATOM 2184 O O . ALA B 1 123 ? -7.938 -12.359 -18.078 1 97 123 ALA B O 1
ATOM 2185 N N . THR B 1 124 ? -7.727 -11.094 -16.234 1 98.12 124 THR B N 1
ATOM 2186 C CA . THR B 1 124 ? -7.121 -12.141 -15.422 1 98.12 124 THR B CA 1
ATOM 2187 C C . THR B 1 124 ? -8.109 -12.664 -14.383 1 98.12 124 THR B C 1
ATOM 2189 O O . THR B 1 124 ? -8.57 -11.914 -13.523 1 98.12 124 THR B O 1
ATOM 2192 N N . ASP B 1 125 ? -8.352 -13.93 -14.367 1 97.75 125 ASP B N 1
ATOM 2193 C CA . ASP B 1 125 ? -9.359 -14.508 -13.477 1 97.75 125 ASP B CA 1
ATOM 2194 C C . ASP B 1 125 ? -8.695 -15.289 -12.344 1 97.75 125 ASP B C 1
ATOM 2196 O O . ASP B 1 125 ? -9.367 -15.695 -11.391 1 97.75 125 ASP B O 1
ATOM 2200 N N . HIS B 1 126 ? -7.422 -15.508 -12.438 1 98.06 126 HIS B N 1
ATOM 2201 C CA . HIS B 1 126 ? -6.719 -16.344 -11.461 1 98.06 126 HIS B CA 1
ATOM 2202 C C . HIS B 1 126 ? -5.859 -15.484 -10.539 1 98.06 126 HIS B C 1
ATOM 2204 O O . HIS B 1 126 ? -5.215 -14.531 -10.984 1 98.06 126 HIS B O 1
ATOM 2210 N N . VAL B 1 127 ? -5.957 -15.75 -9.289 1 98.69 127 VAL B N 1
ATOM 2211 C CA . VAL B 1 127 ? -5.141 -15.102 -8.266 1 98.69 127 VAL B CA 1
ATOM 2212 C C . VAL B 1 127 ? -4.461 -16.156 -7.398 1 98.69 127 VAL B C 1
ATOM 2214 O O . VAL B 1 127 ? -5.117 -17.078 -6.906 1 98.69 127 VAL B O 1
ATOM 2217 N N . PHE B 1 128 ? -3.145 -16.109 -7.328 1 98.69 128 PHE B N 1
ATOM 2218 C CA . PHE B 1 128 ? -2.4 -16.938 -6.379 1 98.69 128 PHE B CA 1
ATOM 2219 C C . PHE B 1 128 ? -2.422 -16.312 -4.992 1 98.69 128 PHE B C 1
ATOM 2221 O O . PHE B 1 128 ? -1.763 -15.289 -4.75 1 98.69 128 PHE B O 1
ATOM 2228 N N . ALA B 1 129 ? -3.174 -16.828 -4.113 1 98.25 129 ALA B N 1
ATOM 2229 C CA . ALA B 1 129 ? -3.369 -16.359 -2.742 1 98.25 129 ALA B CA 1
ATOM 2230 C C . ALA B 1 129 ? -3.807 -17.516 -1.835 1 98.25 129 ALA B C 1
ATOM 2232 O O . ALA B 1 129 ? -4.371 -18.5 -2.303 1 98.25 129 ALA B O 1
ATOM 2233 N N . PHE B 1 130 ? -3.564 -17.359 -0.529 1 96.31 130 PHE B N 1
ATOM 2234 C CA . PHE B 1 130 ? -3.967 -18.391 0.416 1 96.31 130 PHE B CA 1
ATOM 2235 C C . PHE B 1 130 ? -5.18 -17.953 1.224 1 96.31 130 PHE B C 1
ATOM 2237 O O . PHE B 1 130 ? -5.855 -18.781 1.846 1 96.31 130 PHE B O 1
ATOM 2244 N N . ASP B 1 131 ? -5.551 -16.703 1.268 1 91.25 131 ASP B N 1
ATOM 2245 C CA . ASP B 1 131 ? -6.812 -16.281 1.871 1 91.25 131 ASP B CA 1
ATOM 2246 C C . ASP B 1 131 ? -7.945 -16.312 0.847 1 91.25 131 ASP B C 1
ATOM 2248 O O . ASP B 1 131 ? -7.711 -16.125 -0.349 1 91.25 131 ASP B O 1
ATOM 2252 N N . THR B 1 132 ? -9.188 -16.562 1.226 1 93.25 132 THR B N 1
ATOM 2253 C CA . THR B 1 132 ? -10.305 -16.844 0.332 1 93.25 132 THR B CA 1
ATOM 2254 C C . THR B 1 132 ? -10.992 -15.547 -0.099 1 93.25 132 THR B C 1
ATOM 2256 O O . THR B 1 132 ? -12.031 -15.578 -0.756 1 93.25 132 THR B O 1
ATOM 2259 N N . ASP B 1 133 ? -10.438 -14.461 0.224 1 93.56 133 ASP B N 1
ATOM 2260 C CA . ASP B 1 133 ? -11.031 -13.164 -0.089 1 93.56 133 ASP B CA 1
ATOM 2261 C C . ASP B 1 133 ? -11.227 -13 -1.594 1 93.56 133 ASP B C 1
ATOM 2263 O O . ASP B 1 133 ? -12.273 -12.516 -2.039 1 93.56 133 ASP B O 1
ATOM 2267 N N . PHE B 1 134 ? -10.297 -13.484 -2.338 1 96.5 134 PHE B N 1
ATOM 2268 C CA . PHE B 1 134 ? -10.383 -13.32 -3.785 1 96.5 134 PHE B CA 1
ATOM 2269 C C . PHE B 1 134 ? -11.445 -14.242 -4.371 1 96.5 134 PHE B C 1
ATOM 2271 O O . PHE B 1 134 ? -12.047 -13.922 -5.402 1 96.5 134 PHE B O 1
ATOM 2278 N N . GLN B 1 135 ? -11.617 -15.391 -3.738 1 95.25 135 GLN B N 1
ATOM 2279 C CA . GLN B 1 135 ? -12.742 -16.219 -4.156 1 95.25 135 GLN B CA 1
ATOM 2280 C C . GLN B 1 135 ? -14.07 -15.492 -3.959 1 95.25 135 GLN B C 1
ATOM 2282 O O . GLN B 1 135 ? -14.953 -15.57 -4.812 1 95.25 135 GLN B O 1
ATOM 2287 N N . THR B 1 136 ? -14.219 -14.82 -2.848 1 93.81 136 THR B N 1
ATOM 2288 C CA . THR B 1 136 ? -15.398 -14.023 -2.543 1 93.81 136 THR B CA 1
ATOM 2289 C C . THR B 1 136 ? -15.609 -12.945 -3.602 1 93.81 136 THR B C 1
ATOM 2291 O O . THR B 1 136 ? -16.75 -12.602 -3.93 1 93.81 136 THR B O 1
ATOM 2294 N N . LEU B 1 137 ? -14.516 -12.492 -4.215 1 95.25 137 LEU B N 1
ATOM 2295 C CA . LEU B 1 137 ? -14.578 -11.438 -5.219 1 95.25 137 LEU B CA 1
ATOM 2296 C C . LEU B 1 137 ? -14.766 -12.023 -6.617 1 95.25 137 LEU B C 1
ATOM 2298 O O . LEU B 1 137 ? -14.75 -11.289 -7.609 1 95.25 137 LEU B O 1
ATOM 2302 N N . GLY B 1 138 ? -14.875 -13.367 -6.746 1 96.12 138 GLY B N 1
ATOM 2303 C CA . GLY B 1 138 ? -15.258 -14 -8 1 96.12 138 GLY B CA 1
ATOM 2304 C C . GLY B 1 138 ? -14.07 -14.539 -8.781 1 96.12 138 GLY B C 1
ATOM 2305 O O . GLY B 1 138 ? -14.203 -14.883 -9.953 1 96.12 138 GLY B O 1
ATOM 2306 N N . PHE B 1 139 ? -12.93 -14.609 -8.094 1 98.12 139 PHE B N 1
ATOM 2307 C CA . PHE B 1 139 ? -11.742 -15.078 -8.789 1 98.12 139 PHE B CA 1
ATOM 2308 C C . PHE B 1 139 ? -11.484 -16.547 -8.5 1 98.12 139 PHE B C 1
ATOM 2310 O O . PHE B 1 139 ? -11.961 -17.078 -7.496 1 98.12 139 PHE B O 1
ATOM 2317 N N . THR B 1 140 ? -10.773 -17.172 -9.406 1 97.88 140 THR B N 1
ATOM 2318 C CA . THR B 1 140 ? -10.242 -18.516 -9.195 1 97.88 140 THR B CA 1
ATOM 2319 C C . THR B 1 140 ? -8.945 -18.469 -8.391 1 97.88 140 THR B C 1
ATOM 2321 O O . THR B 1 140 ? -7.988 -17.797 -8.797 1 97.88 140 THR B O 1
ATOM 2324 N N . LEU B 1 141 ? -8.969 -19.156 -7.25 1 97.5 141 LEU B N 1
ATOM 2325 C CA . LEU B 1 141 ? -7.809 -19.141 -6.367 1 97.5 141 LEU B CA 1
ATOM 2326 C C . LEU B 1 141 ? -6.832 -20.25 -6.727 1 97.5 141 LEU B C 1
ATOM 2328 O O . LEU B 1 141 ? -7.234 -21.406 -6.887 1 97.5 141 LEU B O 1
ATOM 2332 N N . VAL B 1 142 ? -5.641 -19.844 -6.988 1 97.25 142 VAL B N 1
ATOM 2333 C CA . VAL B 1 142 ? -4.539 -20.781 -7.16 1 97.25 142 VAL B CA 1
ATOM 2334 C C . VAL B 1 142 ? -3.771 -20.938 -5.852 1 97.25 142 VAL B C 1
ATOM 2336 O O . VAL B 1 142 ? -3.342 -19.938 -5.262 1 97.25 142 VAL B O 1
ATOM 2339 N N . PRO B 1 143 ? -3.525 -22.047 -5.32 1 95.81 143 PRO B N 1
ATOM 2340 C CA . PRO B 1 143 ? -3.779 -23.344 -5.953 1 95.81 143 PRO B CA 1
ATOM 2341 C C . PRO B 1 143 ? -5.117 -23.953 -5.535 1 95.81 143 PRO B C 1
ATOM 2343 O O . PRO B 1 143 ? -5.484 -25.031 -6.008 1 95.81 143 PRO B O 1
ATOM 2346 N N . ARG B 1 144 ? -5.883 -23.312 -4.688 1 94.81 144 ARG B N 1
ATOM 2347 C CA . ARG B 1 144 ? -7.039 -23.906 -4.027 1 94.81 144 ARG B CA 1
ATOM 2348 C C . ARG B 1 144 ? -8.047 -24.422 -5.051 1 94.81 144 ARG B C 1
ATOM 2350 O O . ARG B 1 144 ? -8.586 -25.516 -4.902 1 94.81 144 ARG B O 1
ATOM 2357 N N . ASP B 1 145 ? -8.305 -23.703 -6.074 1 95.5 145 ASP B N 1
ATOM 2358 C CA . ASP B 1 145 ? -9.406 -23.984 -6.996 1 95.5 145 ASP B CA 1
ATOM 2359 C C . ASP B 1 145 ? -8.906 -24.641 -8.273 1 95.5 145 ASP B C 1
ATOM 2361 O O . ASP B 1 145 ? -9.656 -24.812 -9.234 1 95.5 145 ASP B O 1
ATOM 2365 N N . VAL B 1 146 ? -7.664 -24.859 -8.344 1 93.31 146 VAL B N 1
ATOM 2366 C CA . VAL B 1 146 ? -7.109 -25.453 -9.562 1 93.31 146 VAL B CA 1
ATOM 2367 C C . VAL B 1 146 ? -6.273 -26.688 -9.203 1 93.31 146 VAL B C 1
ATOM 2369 O O . VAL B 1 146 ? -5.777 -26.797 -8.086 1 93.31 146 VAL B O 1
ATOM 2372 N N . ASP B 1 147 ? -6.234 -27.609 -10.055 1 83.06 147 ASP B N 1
ATOM 2373 C CA . ASP B 1 147 ? -5.453 -28.828 -9.859 1 83.06 147 ASP B CA 1
ATOM 2374 C C . ASP B 1 147 ? -4.004 -28.609 -10.297 1 83.06 147 ASP B C 1
ATOM 2376 O O . ASP B 1 147 ? -3.695 -28.656 -11.492 1 83.06 147 ASP B O 1
ATOM 2380 N N . ILE B 1 148 ? -3.309 -28.094 -9.414 1 81.25 148 ILE B N 1
ATOM 2381 C CA . ILE B 1 148 ? -1.87 -28.031 -9.656 1 81.25 148 ILE B CA 1
ATOM 2382 C C . ILE B 1 148 ? -1.183 -29.188 -8.938 1 81.25 148 ILE B C 1
ATOM 2384 O O . ILE B 1 148 ? -1.465 -29.453 -7.766 1 81.25 148 ILE B O 1
ATOM 2388 N N . ASP B 1 149 ? -0.759 -30.172 -9.672 1 72 149 ASP B N 1
ATOM 2389 C CA . ASP B 1 149 ? -0.104 -31.344 -9.078 1 72 149 ASP B CA 1
ATOM 2390 C C . ASP B 1 149 ? 0.997 -30.906 -8.109 1 72 149 ASP B C 1
ATOM 2392 O O . ASP B 1 149 ? 2.152 -30.75 -8.508 1 72 149 ASP B O 1
ATOM 2396 N N . VAL B 1 150 ? 0.478 -30.234 -7.004 1 65.38 150 VAL B N 1
ATOM 2397 C CA . VAL B 1 150 ? 1.457 -29.828 -6 1 65.38 150 VAL B CA 1
ATOM 2398 C C . VAL B 1 150 ? 1.006 -30.297 -4.617 1 65.38 150 VAL B C 1
ATOM 2400 O O . VAL B 1 150 ? -0.191 -30.453 -4.371 1 65.38 150 VAL B O 1
#

InterPro domains:
  IPR002716 PIN domain [PF01850] (10-138)
  IPR029060 PIN-like domain superfamily [SSF88723] (9-142)
  IPR039018 Endonuclease VapC20-like [PTHR42188] (9-144)